Protein AF-A0A1G9R9U1-F1 (afdb_monomer)

Sequence (342 aa):
MKYNLQALRAYAAVSVVMHHILFSVQNYLAVGLIARDYMVGSTGVHVFFVISGYVITLTTRKMESISSFIHLRFSRVVPVYWLLTALTALMVLCGFKLFGLHDIKPSSIAASFFFLPDFVNGQLIKPILFVGWTLEYEIFFYFLFGLCMVFKRNLDALIVSSLILMLWISAHFIQNEYIDFYGDDLILCFVLGIAIFFAEKHVTLPATACYFGLCAGFVGLFTIDVDHLAFKNLIVVGASALLVFSALQLETNRKTVGRGFISRQGDASYSLYLIHPFVLQFIGKLSIVFGLNTTASGLLITAIAMLVFSIAVGYIFHRTIERRLIRAFRQRTPIALAENRG

Structure (mmCIF, N/CA/C/O backbone):
data_AF-A0A1G9R9U1-F1
#
_entry.id   AF-A0A1G9R9U1-F1
#
loop_
_atom_site.group_PDB
_atom_site.id
_atom_site.type_symbol
_atom_site.label_atom_id
_atom_site.label_alt_id
_atom_site.label_comp_id
_atom_site.label_asym_id
_atom_site.label_entity_id
_atom_site.label_seq_id
_atom_site.pdbx_PDB_ins_code
_atom_site.Cartn_x
_atom_site.Cartn_y
_atom_site.Cartn_z
_atom_site.occupancy
_atom_site.B_iso_or_equiv
_atom_site.auth_seq_id
_atom_site.auth_comp_id
_atom_site.auth_asym_id
_atom_site.auth_atom_id
_atom_site.pdbx_PDB_model_num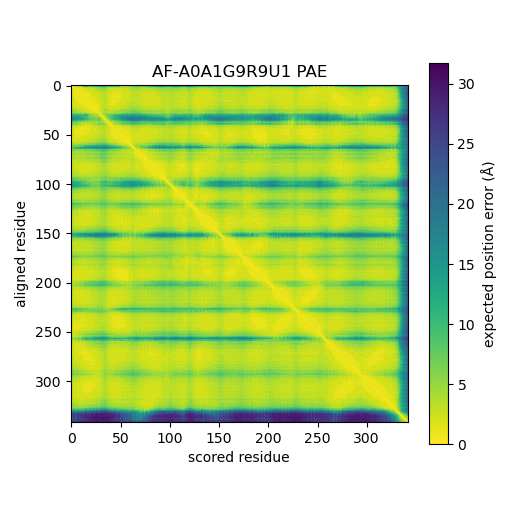
ATOM 1 N N . MET A 1 1 ? -11.223 14.289 10.998 1.00 60.53 1 MET A N 1
ATOM 2 C CA . MET A 1 1 ? -10.303 13.692 10.004 1.00 60.53 1 MET A CA 1
ATOM 3 C C . MET A 1 1 ? -8.946 13.579 10.672 1.00 60.53 1 MET A C 1
ATOM 5 O O . MET A 1 1 ? -8.562 14.559 11.289 1.00 60.53 1 MET A O 1
ATOM 9 N N . LYS A 1 2 ? -8.292 12.412 10.627 1.00 84.75 2 LYS A N 1
ATOM 10 C CA . LYS A 1 2 ? -6.969 12.208 11.239 1.00 84.75 2 LYS A CA 1
ATOM 11 C C . LYS A 1 2 ? -5.891 12.614 10.224 1.00 84.75 2 LYS A C 1
ATOM 13 O O . LYS A 1 2 ? -5.673 11.885 9.255 1.00 84.75 2 LYS A O 1
ATOM 18 N N . TYR A 1 3 ? -5.297 13.797 10.371 1.00 91.88 3 TYR A N 1
ATOM 19 C CA . TYR A 1 3 ? -4.339 14.352 9.400 1.00 91.88 3 TYR A CA 1
ATOM 20 C C . TYR A 1 3 ? -3.044 13.540 9.338 1.00 91.88 3 TYR A C 1
ATOM 22 O O . TYR A 1 3 ? -2.503 13.329 8.252 1.00 91.88 3 TYR A O 1
ATOM 30 N N . ASN A 1 4 ? -2.596 13.015 10.480 1.00 94.38 4 ASN A N 1
ATOM 31 C CA . ASN A 1 4 ? -1.348 12.260 10.547 1.00 94.38 4 ASN A CA 1
ATOM 32 C C . ASN A 1 4 ? -1.470 10.913 9.817 1.00 94.38 4 ASN A C 1
ATOM 34 O O . ASN A 1 4 ? -0.516 10.464 9.185 1.00 94.38 4 ASN A O 1
ATOM 38 N N . LEU A 1 5 ? -2.667 10.310 9.798 1.00 93.94 5 LEU A N 1
ATOM 39 C CA . LEU A 1 5 ? -2.932 9.132 8.964 1.00 93.94 5 LEU A CA 1
ATOM 40 C C . LEU A 1 5 ? -2.851 9.451 7.470 1.00 93.94 5 LEU A C 1
ATOM 42 O O . LEU A 1 5 ? -2.364 8.629 6.701 1.00 93.94 5 LEU A O 1
ATOM 46 N N . GLN A 1 6 ? -3.299 10.633 7.041 1.00 94.81 6 GLN A N 1
ATOM 47 C CA . GLN A 1 6 ? -3.177 11.031 5.636 1.00 94.81 6 GLN A CA 1
ATOM 48 C C . GLN A 1 6 ? -1.717 11.254 5.239 1.00 94.81 6 GLN A C 1
ATOM 50 O O . GLN A 1 6 ? -1.314 10.851 4.150 1.00 94.81 6 GLN A O 1
ATOM 55 N N . ALA A 1 7 ? -0.906 11.821 6.137 1.00 95.44 7 ALA A N 1
ATOM 56 C CA . ALA A 1 7 ? 0.536 11.911 5.931 1.00 95.44 7 ALA A CA 1
ATOM 57 C C . ALA A 1 7 ? 1.185 10.526 5.801 1.00 95.44 7 ALA A C 1
ATOM 59 O O . ALA A 1 7 ? 1.944 10.308 4.860 1.00 95.44 7 ALA A O 1
ATOM 60 N N . LEU A 1 8 ? 0.840 9.573 6.676 1.00 96.19 8 LEU A N 1
ATOM 61 C CA . LEU A 1 8 ? 1.355 8.204 6.580 1.00 96.19 8 LEU A CA 1
ATOM 62 C C . LEU A 1 8 ? 0.905 7.487 5.305 1.00 96.19 8 LEU A C 1
ATOM 64 O O . LEU A 1 8 ? 1.702 6.779 4.703 1.00 96.19 8 LEU A O 1
ATOM 68 N N . ARG A 1 9 ? -0.333 7.696 4.846 1.00 96.56 9 ARG A N 1
ATOM 69 C CA . ARG A 1 9 ? -0.806 7.157 3.559 1.00 96.56 9 ARG A CA 1
ATOM 70 C C . ARG A 1 9 ? -0.047 7.738 2.370 1.00 96.56 9 ARG A C 1
ATOM 72 O O . ARG A 1 9 ? 0.258 7.005 1.434 1.00 96.56 9 ARG A O 1
ATOM 79 N N . ALA A 1 10 ? 0.239 9.041 2.395 1.00 96.38 10 ALA A N 1
ATOM 80 C CA . ALA A 1 10 ? 1.043 9.690 1.364 1.00 96.38 10 ALA A CA 1
ATOM 81 C C . ALA A 1 10 ? 2.470 9.126 1.354 1.00 96.38 10 ALA A C 1
ATOM 83 O O . ALA A 1 10 ? 2.966 8.749 0.296 1.00 96.38 10 ALA A O 1
ATOM 84 N N . TYR A 1 11 ? 3.087 9.013 2.535 1.00 96.44 11 TYR A N 1
ATOM 85 C CA . TYR A 1 11 ? 4.392 8.382 2.712 1.00 96.44 11 TYR A CA 1
ATOM 86 C C . TYR A 1 11 ? 4.395 6.951 2.162 1.00 96.44 11 TYR A C 1
ATOM 88 O O . TYR A 1 11 ? 5.174 6.657 1.266 1.00 96.44 11 TYR A O 1
ATOM 96 N N . ALA A 1 12 ? 3.470 6.101 2.612 1.00 97.38 12 ALA A N 1
ATOM 97 C CA . ALA A 1 12 ? 3.374 4.706 2.198 1.00 97.38 12 ALA A CA 1
ATOM 98 C C . ALA A 1 12 ? 3.225 4.550 0.675 1.00 97.38 12 ALA A C 1
ATOM 100 O O . ALA A 1 12 ? 3.906 3.719 0.078 1.00 97.38 12 ALA A O 1
ATOM 101 N N . ALA A 1 13 ? 2.391 5.377 0.027 1.00 97.75 13 ALA A N 1
ATOM 102 C CA . ALA A 1 13 ? 2.252 5.355 -1.431 1.00 97.75 13 ALA A CA 1
ATOM 103 C C . ALA A 1 13 ? 3.566 5.719 -2.128 1.00 97.75 13 ALA A C 1
ATOM 105 O O . ALA A 1 13 ? 3.994 5.012 -3.036 1.00 97.75 13 ALA A O 1
ATOM 106 N N . VAL A 1 14 ? 4.207 6.811 -1.704 1.00 97.31 14 VAL A N 1
ATOM 107 C CA . VAL A 1 14 ? 5.468 7.275 -2.294 1.00 97.31 14 VAL A CA 1
ATOM 108 C C . VAL A 1 14 ? 6.587 6.258 -2.068 1.00 97.31 14 VAL A C 1
ATOM 110 O O . VAL A 1 14 ? 7.343 5.990 -2.994 1.00 97.31 14 VAL A O 1
ATOM 113 N N . SER A 1 15 ? 6.663 5.638 -0.891 1.00 97.19 15 SER A N 1
ATOM 114 C CA . SER A 1 15 ? 7.621 4.573 -0.583 1.00 97.19 15 SER A CA 1
ATOM 115 C C . SER A 1 15 ? 7.476 3.373 -1.517 1.00 97.19 15 SER A C 1
ATOM 117 O O . SER A 1 15 ? 8.479 2.903 -2.049 1.00 97.19 15 SER A O 1
ATOM 119 N N . VAL A 1 16 ? 6.246 2.926 -1.791 1.00 97.69 16 VAL A N 1
ATOM 120 C CA . VAL A 1 16 ? 6.005 1.838 -2.752 1.00 97.69 16 VAL A CA 1
ATOM 121 C C . VAL A 1 16 ? 6.397 2.250 -4.173 1.00 97.69 16 VAL A C 1
ATOM 123 O O . VAL A 1 16 ? 7.012 1.468 -4.892 1.00 97.69 16 VAL A O 1
ATOM 126 N N . VAL A 1 17 ? 6.082 3.483 -4.585 1.00 97.75 17 VAL A N 1
ATOM 127 C CA . VAL A 1 17 ? 6.502 4.001 -5.898 1.00 97.75 17 VAL A CA 1
ATOM 128 C C . VAL A 1 17 ? 8.026 4.005 -6.006 1.00 97.75 17 VAL A C 1
ATOM 130 O O . VAL A 1 17 ? 8.561 3.538 -7.005 1.00 97.75 17 VAL A O 1
ATOM 133 N N . MET A 1 18 ? 8.728 4.474 -4.973 1.00 96.69 18 MET A N 1
ATOM 134 C CA . MET A 1 18 ? 10.191 4.466 -4.925 1.00 96.69 18 MET A CA 1
ATOM 135 C C . MET A 1 18 ? 10.761 3.052 -5.017 1.00 96.69 18 MET A C 1
ATOM 137 O O . MET A 1 18 ? 11.695 2.836 -5.785 1.00 96.69 18 MET A O 1
ATOM 141 N N . HIS A 1 19 ? 10.171 2.089 -4.307 1.00 95.38 19 HIS A N 1
ATOM 142 C CA . HIS A 1 19 ? 10.554 0.683 -4.416 1.00 95.38 19 HIS A CA 1
ATOM 143 C C . HIS A 1 19 ? 10.433 0.175 -5.859 1.00 95.38 19 HIS A C 1
ATOM 145 O O . HIS A 1 19 ? 11.385 -0.386 -6.392 1.00 95.38 19 HIS A O 1
ATOM 151 N N . HIS A 1 20 ? 9.312 0.434 -6.538 1.00 95.25 20 HIS A N 1
ATOM 152 C CA . HIS A 1 20 ? 9.145 -0.002 -7.927 1.00 95.25 20 HIS A CA 1
ATOM 153 C C . HIS A 1 20 ? 10.012 0.778 -8.924 1.00 95.25 20 HIS A C 1
ATOM 155 O O . HIS A 1 20 ? 10.372 0.228 -9.962 1.00 95.25 20 HIS A O 1
ATOM 161 N N . ILE A 1 21 ? 10.386 2.029 -8.631 1.00 95.12 21 ILE A N 1
ATOM 162 C CA . ILE A 1 21 ? 11.384 2.766 -9.421 1.00 95.12 21 ILE A CA 1
ATOM 163 C C . ILE A 1 21 ? 12.745 2.081 -9.296 1.00 95.12 21 ILE A C 1
ATOM 165 O O . ILE A 1 21 ? 13.371 1.810 -10.318 1.00 95.12 21 ILE A O 1
ATOM 169 N N . LEU A 1 22 ? 13.181 1.761 -8.072 1.00 92.50 22 LEU A N 1
ATOM 170 C CA . LEU A 1 22 ? 14.433 1.039 -7.834 1.00 92.50 22 LEU A CA 1
ATOM 171 C C . LEU A 1 22 ? 14.416 -0.320 -8.531 1.00 92.50 22 LEU A C 1
ATOM 173 O O . LEU A 1 22 ? 15.311 -0.597 -9.327 1.00 92.50 22 LEU A O 1
ATOM 177 N N . PHE A 1 23 ? 13.348 -1.097 -8.340 1.00 91.50 23 PHE A N 1
ATOM 178 C CA . PHE A 1 23 ? 13.150 -2.367 -9.031 1.00 91.50 23 PHE A CA 1
ATOM 179 C C . PHE A 1 23 ? 13.222 -2.195 -10.553 1.00 91.50 23 PHE A C 1
ATOM 181 O O . PHE A 1 23 ? 13.895 -2.967 -11.230 1.00 91.50 23 PHE A O 1
ATOM 188 N N . SER A 1 24 ? 12.584 -1.155 -11.104 1.00 91.44 24 SER A N 1
ATOM 189 C CA . SER A 1 24 ? 12.587 -0.907 -12.545 1.00 91.44 24 SER A CA 1
ATOM 190 C C . SER A 1 24 ? 13.967 -0.542 -13.082 1.00 91.44 24 SER A C 1
ATOM 192 O O . SER A 1 24 ? 14.321 -0.945 -14.192 1.00 91.44 24 SER A O 1
ATOM 194 N N . VAL A 1 25 ? 14.737 0.235 -12.322 1.00 90.06 25 VAL A N 1
ATOM 195 C CA . VAL A 1 25 ? 16.115 0.571 -12.674 1.00 90.06 25 VAL A CA 1
ATOM 196 C C . VAL A 1 25 ? 16.963 -0.698 -12.671 1.00 90.06 25 VAL A C 1
ATOM 198 O O . VAL A 1 25 ? 17.605 -0.985 -13.674 1.00 90.06 25 VAL A O 1
ATOM 201 N N . GLN A 1 26 ? 16.893 -1.493 -11.605 1.00 87.44 26 GLN A N 1
ATOM 202 C CA . GLN A 1 26 ? 17.699 -2.702 -11.412 1.00 87.44 26 GLN A CA 1
ATOM 203 C C . GLN A 1 26 ? 17.396 -3.802 -12.434 1.00 87.44 26 GLN A C 1
ATOM 205 O O . GLN A 1 26 ? 18.314 -4.391 -12.997 1.00 87.44 26 GLN A O 1
ATOM 210 N N . ASN A 1 27 ? 16.113 -4.048 -12.702 1.00 86.19 27 ASN A N 1
ATOM 211 C CA . ASN A 1 27 ? 15.671 -5.238 -13.427 1.00 86.19 27 ASN A CA 1
ATOM 212 C C . ASN A 1 27 ? 15.325 -4.985 -14.902 1.00 86.19 27 ASN A C 1
ATOM 214 O O . ASN A 1 27 ? 15.178 -5.944 -15.657 1.00 86.19 27 ASN A O 1
ATOM 218 N N . TYR A 1 28 ? 15.220 -3.723 -15.344 1.00 86.75 28 TYR A N 1
ATOM 219 C CA . TYR A 1 28 ? 14.882 -3.416 -16.744 1.00 86.75 28 TYR A CA 1
ATOM 220 C C . TYR A 1 28 ? 15.766 -2.359 -17.412 1.00 86.75 28 TYR A C 1
ATOM 222 O O . TYR A 1 28 ? 16.032 -2.485 -18.604 1.00 86.75 28 TYR A O 1
ATOM 230 N N . LEU A 1 29 ? 16.200 -1.309 -16.704 1.00 87.31 29 LEU A N 1
ATOM 231 C CA . LEU A 1 29 ? 16.934 -0.197 -17.337 1.00 87.31 29 LEU A CA 1
ATOM 232 C C . LEU A 1 29 ? 18.457 -0.349 -17.259 1.00 87.31 29 LEU A C 1
ATOM 234 O O . LEU A 1 29 ? 19.153 0.027 -18.200 1.00 87.31 29 LEU A O 1
ATOM 238 N N . ALA A 1 30 ? 18.946 -0.884 -16.142 1.00 83.69 30 ALA A N 1
ATOM 239 C CA . ALA A 1 30 ? 20.348 -0.942 -15.742 1.00 83.69 30 ALA A CA 1
ATOM 240 C C . ALA A 1 30 ? 20.734 -2.363 -15.286 1.00 83.69 30 ALA A C 1
ATOM 242 O O . ALA A 1 30 ? 21.417 -2.542 -14.275 1.00 83.69 30 ALA A O 1
ATOM 243 N N . VAL A 1 31 ? 20.253 -3.379 -16.013 1.00 79.00 31 VAL A N 1
ATOM 244 C CA . VAL A 1 31 ? 20.439 -4.796 -15.664 1.00 79.00 31 VAL A CA 1
ATOM 245 C C . VAL A 1 31 ? 21.924 -5.113 -15.495 1.00 79.00 31 VAL A C 1
ATOM 247 O O . VAL A 1 31 ? 22.729 -4.849 -16.386 1.00 79.00 31 VAL A O 1
ATOM 250 N N . GLY A 1 32 ? 22.282 -5.667 -14.336 1.00 73.81 32 GLY A N 1
ATOM 251 C CA . GLY A 1 32 ? 23.659 -6.034 -13.994 1.00 73.81 32 GLY A CA 1
ATOM 252 C C . GLY A 1 32 ? 24.530 -4.900 -13.435 1.00 73.81 32 GLY A C 1
ATOM 253 O O . GLY A 1 32 ? 25.642 -5.178 -12.997 1.00 73.81 32 GLY A O 1
ATOM 254 N N . LEU A 1 33 ? 24.050 -3.648 -13.389 1.00 75.56 33 LEU A N 1
ATOM 255 C CA . LEU A 1 33 ? 24.798 -2.527 -12.791 1.00 75.56 33 LEU A CA 1
ATOM 256 C C . LEU A 1 33 ? 24.642 -2.433 -11.268 1.00 75.56 33 LEU A C 1
ATOM 258 O O . LEU A 1 33 ? 25.511 -1.887 -10.590 1.00 75.56 33 LEU A O 1
ATOM 262 N N . ILE A 1 34 ? 23.544 -2.953 -10.719 1.00 70.75 34 ILE A N 1
ATOM 263 C CA . ILE A 1 34 ? 23.291 -2.993 -9.277 1.00 70.75 34 ILE A CA 1
ATOM 264 C C . ILE A 1 34 ? 23.090 -4.456 -8.889 1.00 70.75 34 ILE A C 1
ATOM 266 O O . ILE A 1 34 ? 22.127 -5.082 -9.314 1.00 70.75 34 ILE A O 1
ATOM 270 N N . ALA A 1 35 ? 24.012 -4.997 -8.093 1.00 67.00 35 ALA A N 1
ATOM 271 C CA . ALA A 1 35 ? 24.065 -6.427 -7.781 1.00 67.00 35 ALA A CA 1
ATOM 272 C C . ALA A 1 35 ? 23.048 -6.892 -6.721 1.00 67.00 35 ALA A C 1
ATOM 274 O O . ALA A 1 35 ? 22.898 -8.091 -6.510 1.00 67.00 35 ALA A O 1
ATOM 275 N N . ARG A 1 36 ? 22.381 -5.962 -6.025 1.00 75.38 36 ARG A N 1
ATOM 276 C CA . ARG A 1 36 ? 21.468 -6.261 -4.916 1.00 75.38 36 ARG A CA 1
ATOM 277 C C . ARG A 1 36 ? 20.089 -5.672 -5.168 1.00 75.38 36 ARG A C 1
ATOM 279 O O . ARG A 1 36 ? 19.981 -4.460 -5.348 1.00 75.38 36 ARG A O 1
ATOM 286 N N . ASP A 1 37 ? 19.057 -6.503 -5.092 1.00 77.38 37 ASP A N 1
ATOM 287 C CA . ASP A 1 37 ? 17.671 -6.042 -5.047 1.00 77.38 37 ASP A CA 1
ATOM 288 C C . ASP A 1 37 ? 17.387 -5.420 -3.678 1.00 77.38 37 ASP A C 1
ATOM 290 O O . ASP A 1 37 ? 17.525 -6.072 -2.644 1.00 77.38 37 ASP A O 1
ATOM 294 N N . TYR A 1 38 ? 17.009 -4.141 -3.670 1.00 84.00 38 TYR A N 1
ATOM 295 C CA . TYR A 1 38 ? 16.619 -3.454 -2.442 1.00 84.00 38 TYR A CA 1
ATOM 296 C C . TYR A 1 38 ? 15.097 -3.469 -2.312 1.00 84.00 38 TYR A C 1
ATOM 298 O O . TYR A 1 38 ? 14.363 -2.957 -3.162 1.00 84.00 38 TYR A O 1
ATOM 306 N N . MET A 1 39 ? 14.614 -4.011 -1.202 1.00 86.75 39 MET A N 1
ATOM 307 C CA . MET A 1 39 ? 13.208 -4.000 -0.815 1.00 86.75 39 MET A CA 1
ATOM 308 C C . MET A 1 39 ? 12.810 -2.710 -0.091 1.00 86.75 39 MET A C 1
ATOM 310 O O . MET A 1 39 ? 11.637 -2.541 0.258 1.00 86.75 39 MET A O 1
ATOM 314 N N . VAL A 1 40 ? 13.744 -1.777 0.107 1.00 77.69 40 VAL A N 1
ATOM 315 C CA . VAL A 1 40 ? 13.485 -0.458 0.682 1.00 77.69 40 VAL A CA 1
ATOM 316 C C . VAL A 1 40 ? 12.273 0.213 0.023 1.00 77.69 40 VAL A C 1
ATOM 318 O O . VAL A 1 40 ? 12.182 0.357 -1.195 1.00 77.69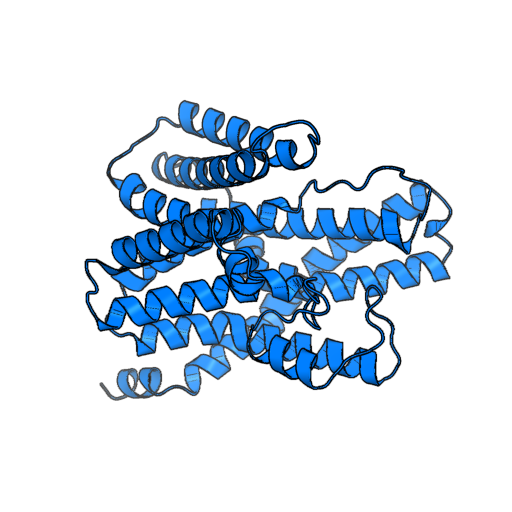 40 VAL A O 1
ATOM 321 N N . GLY A 1 41 ? 11.298 0.600 0.847 1.00 90.25 41 GLY A N 1
ATOM 322 C CA . GLY A 1 41 ? 10.044 1.222 0.412 1.00 90.25 41 GLY A CA 1
ATOM 323 C C . GLY A 1 41 ? 8.880 0.257 0.141 1.00 90.25 41 GLY A C 1
ATOM 324 O O . GLY A 1 41 ? 7.728 0.684 0.247 1.00 90.25 41 GLY A O 1
ATOM 325 N N . SER A 1 42 ? 9.131 -1.039 -0.098 1.00 94.31 42 SER A N 1
ATOM 326 C CA . SER A 1 42 ? 8.067 -2.060 -0.236 1.00 94.31 42 SER A CA 1
ATOM 327 C C . SER A 1 42 ? 7.215 -2.181 1.036 1.00 94.31 42 SER A C 1
ATOM 329 O O . SER A 1 42 ? 6.005 -2.412 0.988 1.00 94.31 42 SER A O 1
ATOM 331 N N . THR A 1 43 ? 7.825 -1.899 2.189 1.00 96.38 43 THR A N 1
ATOM 332 C CA . THR A 1 43 ? 7.193 -1.903 3.512 1.00 96.38 43 THR A CA 1
ATOM 333 C C . THR A 1 43 ? 6.103 -0.839 3.680 1.00 96.38 43 THR A C 1
ATOM 335 O O . THR A 1 43 ? 5.302 -0.925 4.609 1.00 96.38 43 THR A O 1
ATOM 338 N N . GLY A 1 44 ? 5.959 0.098 2.732 1.00 96.88 44 GLY A N 1
ATOM 339 C CA . GLY A 1 44 ? 4.791 0.980 2.659 1.00 96.88 44 GLY A CA 1
ATOM 340 C C . GLY A 1 44 ? 3.458 0.215 2.608 1.00 96.88 44 GLY A C 1
ATOM 341 O O . GLY A 1 44 ? 2.464 0.683 3.163 1.00 96.88 44 GLY A O 1
ATOM 342 N N . VAL A 1 45 ? 3.435 -0.997 2.038 1.00 97.50 45 VAL A N 1
ATOM 343 C CA . VAL A 1 45 ? 2.248 -1.877 2.048 1.00 97.50 45 VAL A CA 1
ATOM 344 C C . VAL A 1 45 ? 1.834 -2.260 3.476 1.00 97.50 45 VAL A C 1
ATOM 346 O O . VAL A 1 45 ? 0.648 -2.214 3.801 1.00 97.50 45 VAL A O 1
ATOM 349 N N . HIS A 1 46 ? 2.793 -2.536 4.363 1.00 98.31 46 HIS A N 1
ATOM 350 C CA . HIS A 1 46 ? 2.518 -2.894 5.758 1.00 98.31 46 HIS A CA 1
ATOM 351 C C . HIS A 1 46 ? 1.859 -1.723 6.499 1.00 98.31 46 HIS A C 1
ATOM 353 O O . HIS A 1 46 ? 0.865 -1.894 7.205 1.00 98.31 46 HIS A O 1
ATOM 359 N N . VAL A 1 47 ? 2.344 -0.496 6.263 1.00 98.25 47 VAL A N 1
ATOM 360 C CA . VAL A 1 47 ? 1.725 0.727 6.796 1.00 98.25 47 VAL A CA 1
ATOM 361 C C . VAL A 1 47 ? 0.290 0.880 6.281 1.00 98.25 47 VAL A C 1
ATOM 363 O O . VAL A 1 47 ? -0.605 1.193 7.069 1.00 98.25 47 VAL A O 1
ATOM 366 N N . PHE A 1 48 ? 0.027 0.618 4.993 1.00 97.75 48 PHE A N 1
ATOM 367 C CA . PHE A 1 48 ? -1.344 0.622 4.468 1.00 97.75 48 PHE A CA 1
ATOM 368 C C . PHE A 1 48 ? -2.244 -0.395 5.164 1.00 97.75 48 PHE A C 1
ATOM 370 O O . PHE A 1 48 ? -3.379 -0.052 5.491 1.00 97.75 48 PHE A O 1
ATOM 377 N N . PHE A 1 49 ? -1.754 -1.604 5.432 1.00 98.38 49 PHE A N 1
ATOM 378 C CA . PHE A 1 49 ? -2.558 -2.666 6.039 1.00 98.38 49 PHE A CA 1
ATOM 379 C C . PHE A 1 49 ? -2.877 -2.378 7.506 1.00 98.38 49 PHE A C 1
ATOM 381 O O . PHE A 1 49 ? -4.027 -2.531 7.920 1.00 98.38 49 PHE A O 1
ATOM 388 N N . VAL A 1 50 ? -1.922 -1.834 8.271 1.00 98.69 50 VAL A N 1
ATOM 389 C CA . VAL A 1 50 ? -2.195 -1.352 9.636 1.00 98.69 50 VAL A CA 1
ATOM 390 C C . VAL A 1 50 ? -3.238 -0.231 9.619 1.00 98.69 50 VAL A C 1
ATOM 392 O O . VAL A 1 50 ? -4.196 -0.251 10.397 1.00 98.69 50 VAL A O 1
ATOM 395 N N . ILE A 1 51 ? -3.099 0.743 8.711 1.00 97.75 51 ILE A N 1
ATOM 396 C CA . ILE A 1 51 ? -4.087 1.822 8.562 1.00 97.75 51 ILE A CA 1
ATOM 397 C C . ILE A 1 51 ? -5.453 1.251 8.164 1.00 97.75 51 ILE A C 1
ATOM 399 O O . ILE A 1 51 ? -6.470 1.722 8.674 1.00 97.75 51 ILE A O 1
ATOM 403 N N . SER A 1 52 ? -5.495 0.246 7.288 1.00 96.56 52 SER A N 1
ATOM 404 C CA . SER A 1 52 ? -6.732 -0.415 6.871 1.00 96.56 52 SER A CA 1
ATOM 405 C C . SER A 1 52 ? -7.405 -1.101 8.063 1.00 96.56 52 SER A C 1
ATOM 407 O O . SER A 1 52 ? -8.551 -0.772 8.364 1.00 96.56 52 SER A O 1
ATOM 409 N N . GLY A 1 53 ? -6.683 -1.909 8.848 1.00 97.00 53 GLY A N 1
ATOM 410 C CA . GLY A 1 53 ? -7.203 -2.524 10.078 1.00 97.00 53 GLY A CA 1
ATOM 411 C C . GLY A 1 53 ? -7.802 -1.505 11.058 1.00 97.00 53 GLY A C 1
ATOM 412 O O . GLY A 1 53 ? -8.929 -1.673 11.537 1.00 97.00 53 GLY A O 1
ATOM 413 N N . TYR A 1 54 ? -7.110 -0.381 11.278 1.00 97.00 54 TYR A N 1
ATOM 414 C CA . TYR A 1 54 ? -7.606 0.718 12.114 1.00 97.00 54 TYR A CA 1
ATOM 415 C C . TYR A 1 54 ? -8.875 1.373 11.537 1.00 97.00 54 TYR A C 1
ATOM 417 O O . TYR A 1 54 ? -9.885 1.527 12.229 1.00 97.00 54 TYR A O 1
ATOM 425 N N . VAL A 1 55 ? -8.851 1.766 10.257 1.00 94.19 55 VAL A N 1
ATOM 426 C CA . VAL A 1 55 ? -9.955 2.490 9.604 1.00 94.19 55 VAL A CA 1
ATOM 427 C C . VAL A 1 55 ? -11.193 1.609 9.457 1.00 94.19 55 VAL A C 1
ATOM 429 O O . VAL A 1 55 ? -12.308 2.101 9.655 1.00 94.19 55 VAL A O 1
ATOM 432 N N . ILE A 1 56 ? -11.031 0.329 9.120 1.00 92.69 56 ILE A N 1
ATOM 433 C CA . ILE A 1 56 ? -12.136 -0.631 9.049 1.00 92.69 56 ILE A CA 1
ATOM 434 C C . ILE A 1 56 ? -12.811 -0.739 10.410 1.00 92.69 56 ILE A C 1
ATOM 436 O O . ILE A 1 56 ? -13.997 -0.435 10.505 1.00 92.69 56 ILE A O 1
ATOM 440 N N . THR A 1 57 ? -12.056 -1.000 11.474 1.00 93.12 57 THR A N 1
ATOM 441 C CA . THR A 1 57 ? -12.613 -1.091 12.834 1.00 93.12 57 THR A CA 1
ATOM 442 C C . THR A 1 57 ? -13.347 0.190 13.248 1.00 93.12 57 THR A C 1
ATOM 444 O O . THR A 1 57 ? -14.487 0.141 13.719 1.00 93.12 57 THR A O 1
ATOM 447 N N . LEU A 1 58 ? -12.739 1.358 13.006 1.00 90.94 58 LEU A N 1
ATOM 448 C CA . LEU A 1 58 ? -13.319 2.668 13.326 1.00 90.94 58 LEU A CA 1
ATOM 449 C C . LEU A 1 58 ? -14.645 2.926 12.604 1.00 90.94 58 LEU A C 1
ATOM 451 O O . LEU A 1 58 ? -15.573 3.499 13.176 1.00 90.94 58 LEU A O 1
ATOM 455 N N . THR A 1 59 ? -14.711 2.591 11.321 1.00 87.06 59 THR A N 1
ATOM 456 C CA . THR A 1 59 ? -15.876 2.894 10.479 1.00 87.06 59 THR A CA 1
ATOM 457 C C . THR A 1 59 ? -16.991 1.880 10.660 1.00 87.06 59 THR A C 1
ATOM 459 O O . THR A 1 59 ? -18.144 2.289 10.755 1.00 87.06 59 THR A O 1
ATOM 462 N N . THR A 1 60 ? -16.666 0.595 10.792 1.00 85.88 60 THR A N 1
ATOM 463 C CA . THR A 1 60 ? -17.651 -0.462 11.017 1.00 85.88 60 THR A CA 1
ATOM 464 C C . THR A 1 60 ? -18.440 -0.214 12.296 1.00 85.88 60 THR A C 1
ATOM 466 O O . THR A 1 60 ? -19.670 -0.263 12.274 1.00 85.88 60 THR A O 1
ATOM 469 N N . ARG A 1 61 ? -17.774 0.196 13.384 1.00 83.50 61 ARG A N 1
ATOM 470 C CA . ARG A 1 61 ? -18.438 0.563 14.649 1.00 83.50 61 ARG A CA 1
ATOM 471 C C . ARG A 1 61 ? -19.396 1.751 14.546 1.00 83.50 61 ARG A C 1
ATOM 473 O O . ARG A 1 61 ? -20.229 1.926 15.428 1.00 83.50 61 ARG A O 1
ATOM 480 N N . LYS A 1 62 ? -19.295 2.559 13.489 1.00 80.44 62 LYS A N 1
ATOM 481 C CA . LYS A 1 62 ? -20.202 3.687 13.216 1.00 80.44 62 LYS A CA 1
ATOM 482 C C . LYS A 1 62 ? -21.311 3.355 12.219 1.00 80.44 62 LYS A C 1
ATOM 484 O O . LYS A 1 62 ? -22.246 4.129 12.097 1.00 80.44 62 LYS A O 1
ATOM 489 N N . MET A 1 63 ? -21.198 2.254 11.481 1.00 80.38 63 MET A N 1
ATOM 490 C CA . MET A 1 63 ? -22.182 1.852 10.471 1.00 80.38 63 MET A CA 1
ATOM 491 C C . MET A 1 63 ? -23.264 0.986 11.091 1.00 80.38 63 MET A C 1
ATOM 493 O O . MET A 1 63 ? -22.927 0.093 11.849 1.00 80.38 63 MET A O 1
ATOM 497 N N . GLU A 1 64 ? -24.529 1.177 10.738 1.00 71.19 64 GLU A N 1
ATOM 498 C CA . GLU A 1 64 ? -25.623 0.351 11.274 1.00 71.19 64 GLU A CA 1
ATOM 499 C C . GLU A 1 64 ? -25.889 -0.915 10.445 1.00 71.19 64 GLU A C 1
ATOM 501 O O . GLU A 1 64 ? -26.375 -1.907 10.977 1.00 71.19 64 GLU A O 1
ATOM 506 N N . SER A 1 65 ? -25.515 -0.920 9.159 1.00 83.44 65 SER A N 1
ATOM 507 C CA . SER A 1 65 ? -25.825 -2.003 8.217 1.00 83.44 65 SER A CA 1
ATOM 508 C C . SER A 1 65 ? -24.586 -2.573 7.524 1.00 83.44 65 SER A C 1
ATOM 510 O O . SER A 1 65 ? -23.676 -1.845 7.115 1.00 83.44 65 SER A O 1
ATOM 512 N N . ILE A 1 66 ? -24.594 -3.894 7.330 1.00 85.94 66 ILE A N 1
ATOM 513 C CA . ILE A 1 66 ? -23.594 -4.656 6.565 1.00 85.94 66 ILE A CA 1
ATOM 514 C C . ILE A 1 66 ? -23.613 -4.246 5.092 1.00 85.94 66 ILE A C 1
ATOM 516 O O . ILE A 1 66 ? -22.563 -4.131 4.465 1.00 85.94 66 ILE A O 1
ATOM 520 N N . SER A 1 67 ? -24.797 -3.951 4.547 1.00 85.69 67 SER A N 1
ATOM 521 C CA . SER A 1 67 ? -24.930 -3.438 3.181 1.00 85.69 67 SER A CA 1
ATOM 522 C C . SER A 1 67 ? -24.173 -2.116 3.033 1.00 85.69 67 SER A C 1
ATOM 524 O O . SER A 1 67 ? -23.361 -1.971 2.119 1.00 85.69 67 SER A O 1
ATOM 526 N N . SER A 1 68 ? -24.330 -1.190 3.986 1.00 85.50 68 SER A N 1
ATOM 527 C CA . SER A 1 68 ? -23.584 0.075 3.998 1.00 85.50 68 SER A CA 1
ATOM 528 C C . SER A 1 68 ? -22.071 -0.145 4.070 1.00 85.50 68 SER A C 1
ATOM 530 O O . SER A 1 68 ? -21.319 0.549 3.381 1.00 85.50 68 SER A O 1
ATOM 532 N N . PHE A 1 69 ? -21.622 -1.129 4.858 1.00 88.19 69 PHE A N 1
ATOM 533 C CA . PHE A 1 69 ? -20.214 -1.522 4.924 1.00 88.19 69 PHE A CA 1
ATOM 534 C C . PHE A 1 69 ? -19.703 -2.002 3.560 1.00 88.19 69 PHE A C 1
ATOM 536 O O . PHE A 1 69 ? -18.784 -1.392 3.010 1.00 88.19 69 PHE A O 1
ATOM 543 N N . ILE A 1 70 ? -20.335 -3.025 2.976 1.00 88.50 70 ILE A N 1
ATOM 544 C CA . ILE A 1 70 ? -19.935 -3.603 1.685 1.00 88.50 70 ILE A CA 1
ATOM 545 C C . ILE A 1 70 ? -19.921 -2.520 0.604 1.00 88.50 70 ILE A C 1
ATOM 547 O O . ILE A 1 70 ? -18.921 -2.355 -0.095 1.00 88.50 70 ILE A O 1
ATOM 551 N N . HIS A 1 71 ? -20.972 -1.706 0.504 1.00 86.69 71 HIS A N 1
ATOM 552 C CA . HIS A 1 71 ? -21.054 -0.663 -0.516 1.00 86.69 71 HIS A CA 1
ATOM 553 C C . HIS A 1 71 ? -19.966 0.401 -0.373 1.00 86.69 71 HIS A C 1
ATOM 555 O O . HIS A 1 71 ? -19.370 0.802 -1.378 1.00 86.69 71 HIS A O 1
ATOM 561 N N . LEU A 1 72 ? -19.649 0.854 0.844 1.00 86.81 72 LEU A N 1
ATOM 562 C CA . LEU A 1 72 ? -18.599 1.855 1.035 1.00 86.81 72 LEU A CA 1
ATOM 563 C C . LEU A 1 72 ? -17.221 1.317 0.623 1.00 86.81 72 LEU A C 1
ATOM 565 O O . LEU A 1 72 ? -16.421 2.063 0.052 1.00 86.81 72 LEU A O 1
ATOM 569 N N . ARG A 1 73 ? -16.956 0.035 0.899 1.00 90.50 73 ARG A N 1
ATOM 570 C CA . ARG A 1 73 ? -15.677 -0.626 0.613 1.00 90.50 73 ARG A CA 1
ATOM 571 C C . ARG A 1 73 ? -15.524 -0.963 -0.860 1.00 90.50 73 ARG A C 1
ATOM 573 O O . ARG A 1 73 ? -14.565 -0.520 -1.492 1.00 90.50 73 ARG A O 1
ATOM 580 N N . PHE A 1 74 ? -16.514 -1.639 -1.430 1.00 90.38 74 PHE A N 1
ATOM 581 C CA . PHE A 1 74 ? -16.491 -2.036 -2.832 1.00 90.38 74 PHE A CA 1
ATOM 582 C C . PHE A 1 74 ? -16.504 -0.813 -3.749 1.00 90.38 74 PHE A C 1
ATOM 584 O O . PHE A 1 74 ? -15.698 -0.757 -4.670 1.00 90.38 74 PHE A O 1
ATOM 591 N N . SER A 1 75 ? -17.302 0.225 -3.452 1.00 90.12 75 SER A N 1
ATOM 592 C CA . SER A 1 75 ? -17.302 1.462 -4.257 1.00 90.12 75 SER A CA 1
ATOM 593 C C . SER A 1 75 ? -15.956 2.183 -4.272 1.00 90.12 75 SER A C 1
ATOM 595 O O . SER A 1 75 ? -15.692 2.939 -5.204 1.00 90.12 75 SER A O 1
ATOM 597 N N . ARG A 1 76 ? -15.112 1.979 -3.251 1.00 88.88 76 ARG A N 1
ATOM 598 C CA . ARG A 1 76 ? -13.782 2.586 -3.162 1.00 88.88 76 ARG A CA 1
ATOM 599 C C . ARG A 1 76 ? -12.744 1.816 -3.975 1.00 88.88 76 ARG A C 1
ATOM 601 O O . ARG A 1 76 ? -11.978 2.461 -4.684 1.00 88.88 76 ARG A O 1
ATOM 608 N N . VAL A 1 77 ? -12.702 0.491 -3.840 1.00 93.19 77 VAL A N 1
ATOM 609 C CA . VAL A 1 77 ? -11.629 -0.347 -4.403 1.00 93.19 77 VAL A CA 1
ATOM 610 C C . VAL A 1 77 ? -11.967 -0.793 -5.827 1.00 93.19 77 VAL A C 1
ATOM 612 O O . VAL A 1 77 ? -11.231 -0.493 -6.770 1.00 93.19 77 VAL A O 1
ATOM 615 N N . VAL A 1 78 ? -13.122 -1.437 -5.996 1.00 94.75 78 VAL A N 1
ATOM 616 C CA . VAL A 1 78 ? -13.456 -2.233 -7.183 1.00 94.75 78 VAL A CA 1
ATOM 617 C C . VAL A 1 78 ? -13.472 -1.426 -8.488 1.00 94.75 78 VAL A C 1
ATOM 619 O O . VAL A 1 78 ? -12.782 -1.835 -9.419 1.00 94.75 78 VAL A O 1
ATOM 622 N N . PRO A 1 79 ? -14.151 -0.264 -8.600 1.00 94.31 79 PRO A N 1
ATOM 623 C CA . PRO A 1 79 ? -14.294 0.416 -9.890 1.00 94.31 79 PRO A CA 1
ATOM 624 C C . PRO A 1 79 ? -12.963 0.840 -10.513 1.00 94.31 79 PRO A C 1
ATOM 626 O O . PRO A 1 79 ? -12.773 0.728 -11.720 1.00 94.31 79 PRO A O 1
ATOM 629 N N . VAL A 1 80 ? -12.042 1.344 -9.689 1.00 95.69 80 VAL A N 1
ATOM 630 C CA . VAL A 1 80 ? -10.739 1.816 -10.169 1.00 95.69 80 VAL A CA 1
ATOM 631 C C . VAL A 1 80 ? -9.838 0.640 -10.513 1.00 95.69 80 VAL A C 1
ATOM 633 O O . VAL A 1 80 ? -9.185 0.660 -11.554 1.00 95.69 80 VAL A O 1
ATOM 636 N N . TYR A 1 81 ? -9.817 -0.381 -9.655 1.00 96.94 81 TYR A N 1
ATOM 637 C CA . TYR A 1 81 ? -8.992 -1.556 -9.886 1.00 96.94 81 TYR A CA 1
ATOM 638 C C . TYR A 1 81 ? -9.440 -2.313 -11.139 1.00 96.94 81 TYR A C 1
ATOM 640 O O . TYR A 1 81 ? -8.603 -2.622 -11.981 1.00 96.94 81 TYR A O 1
ATOM 648 N N . TRP A 1 82 ? -10.745 -2.533 -11.324 1.00 97.12 82 TRP A N 1
ATOM 649 C CA . TRP A 1 82 ? -11.282 -3.154 -12.536 1.00 97.12 82 TRP A CA 1
ATOM 650 C C . TRP A 1 82 ? -10.970 -2.345 -13.790 1.00 97.12 82 TRP A C 1
ATOM 652 O O . TRP A 1 82 ? -10.563 -2.929 -14.789 1.00 97.12 82 TRP A O 1
ATOM 662 N N . LEU A 1 83 ? -11.105 -1.014 -13.744 1.00 97.19 83 LEU A N 1
ATOM 663 C CA . LEU A 1 83 ? -10.761 -0.156 -14.879 1.00 97.19 83 LEU A CA 1
ATOM 664 C C . LEU A 1 83 ? -9.293 -0.326 -15.290 1.00 97.19 83 LEU A C 1
ATOM 666 O O . LEU A 1 83 ? -8.998 -0.504 -16.469 1.00 97.19 83 LEU A O 1
ATOM 670 N N . LEU A 1 84 ? -8.372 -0.266 -14.326 1.00 97.38 84 LEU A N 1
ATOM 671 C CA . LEU A 1 84 ? -6.941 -0.345 -14.614 1.00 97.38 84 LEU A CA 1
ATOM 672 C C . LEU A 1 84 ? -6.500 -1.770 -14.962 1.00 97.38 84 LEU A C 1
ATOM 674 O O . LEU A 1 84 ? -5.675 -1.937 -15.849 1.00 97.38 84 LEU A O 1
ATOM 678 N N . THR A 1 85 ? -7.108 -2.789 -14.358 1.00 96.75 85 THR A N 1
ATOM 679 C CA . THR A 1 85 ? -6.893 -4.199 -14.718 1.00 96.75 85 THR A CA 1
ATOM 680 C C . THR A 1 85 ? -7.371 -4.484 -16.140 1.00 96.75 85 THR A C 1
ATOM 682 O O . THR A 1 85 ? -6.640 -5.093 -16.917 1.00 96.75 85 THR A O 1
ATOM 685 N N . ALA A 1 86 ? -8.553 -3.983 -16.521 1.00 96.75 86 ALA A N 1
ATOM 686 C CA . ALA A 1 86 ? -9.063 -4.079 -17.887 1.00 96.75 86 ALA A CA 1
ATOM 687 C C . ALA A 1 86 ? -8.143 -3.363 -18.885 1.00 96.75 86 ALA A C 1
ATOM 689 O O . ALA A 1 86 ? -7.854 -3.905 -19.950 1.00 96.75 86 ALA A O 1
ATOM 690 N N . LEU A 1 87 ? -7.649 -2.171 -18.531 1.00 96.12 87 LEU A N 1
ATOM 691 C CA . LEU A 1 87 ? -6.692 -1.434 -19.354 1.00 96.12 87 LEU A CA 1
ATOM 692 C C . LEU A 1 87 ? -5.389 -2.223 -19.539 1.00 96.12 87 LEU A C 1
ATOM 694 O O . LEU A 1 87 ? -4.923 -2.357 -20.667 1.00 96.12 87 LEU A O 1
ATOM 698 N N . THR A 1 88 ? -4.820 -2.779 -18.467 1.00 95.31 88 THR A N 1
ATOM 699 C CA . THR A 1 88 ? -3.612 -3.611 -18.547 1.00 95.31 88 THR A CA 1
ATOM 700 C C . THR A 1 88 ? -3.844 -4.852 -19.407 1.00 95.31 88 THR A C 1
ATOM 702 O O . THR A 1 88 ? -3.031 -5.126 -20.286 1.00 95.31 88 THR A O 1
ATOM 705 N N . ALA A 1 89 ? -4.964 -5.559 -19.217 1.00 94.69 89 ALA A N 1
ATOM 706 C CA . ALA A 1 89 ? -5.321 -6.717 -20.034 1.00 94.69 89 ALA A CA 1
ATOM 707 C C . ALA A 1 89 ? -5.423 -6.345 -21.520 1.00 94.69 89 ALA A C 1
ATOM 709 O O . ALA A 1 89 ? -4.813 -7.002 -22.358 1.00 94.69 89 ALA A O 1
ATOM 710 N N . LEU A 1 90 ? -6.129 -5.256 -21.845 1.00 94.88 90 LEU A N 1
ATOM 711 C CA . LEU A 1 90 ? -6.273 -4.769 -23.216 1.00 94.88 90 LEU A CA 1
ATOM 712 C C . LEU A 1 90 ? -4.918 -4.423 -23.842 1.00 94.88 90 LEU A C 1
ATOM 714 O O . LEU A 1 90 ? -4.649 -4.823 -24.969 1.00 94.88 90 LEU A O 1
ATOM 718 N N . MET A 1 91 ? -4.047 -3.719 -23.114 1.00 93.38 91 MET A N 1
ATOM 719 C CA . MET A 1 91 ? -2.708 -3.391 -23.606 1.00 93.38 91 MET A CA 1
ATOM 720 C C . MET A 1 91 ? -1.907 -4.658 -23.931 1.00 93.38 91 MET A C 1
ATOM 722 O O . MET A 1 91 ? -1.306 -4.737 -25.000 1.00 93.38 91 MET A O 1
ATOM 726 N N . VAL A 1 92 ? -1.925 -5.668 -23.059 1.00 92.62 92 VAL A N 1
ATOM 727 C CA . VAL A 1 92 ? -1.206 -6.925 -23.321 1.00 92.62 92 VAL A CA 1
ATOM 728 C C . VAL A 1 92 ? -1.805 -7.683 -24.507 1.00 92.62 92 VAL A C 1
ATOM 730 O O . VAL A 1 92 ? -1.058 -8.124 -25.375 1.00 92.62 92 VAL A O 1
ATOM 733 N N . LEU A 1 93 ? -3.136 -7.752 -24.619 1.00 91.44 93 LEU A N 1
ATOM 734 C CA . LEU A 1 93 ? -3.820 -8.369 -25.765 1.00 91.44 93 LEU A CA 1
ATOM 735 C C . LEU A 1 93 ? -3.536 -7.646 -27.094 1.00 91.44 93 LEU A C 1
ATOM 737 O O . LEU A 1 93 ? -3.518 -8.279 -28.145 1.00 91.44 93 LEU A O 1
ATOM 741 N N . CYS A 1 94 ? -3.259 -6.339 -27.061 1.00 92.25 94 CYS A N 1
ATOM 742 C CA . CYS A 1 94 ? -2.792 -5.569 -28.217 1.00 92.25 94 CYS A CA 1
ATOM 743 C C . CYS A 1 94 ? -1.284 -5.734 -28.508 1.00 92.25 94 CYS A C 1
ATOM 745 O O . CYS A 1 94 ? -0.754 -5.042 -29.376 1.00 92.25 94 CYS A O 1
ATOM 747 N N . GLY A 1 95 ? -0.578 -6.614 -27.791 1.00 88.12 95 GLY A N 1
ATOM 748 C CA . GLY A 1 95 ? 0.837 -6.926 -28.007 1.00 88.12 95 GLY A CA 1
ATOM 749 C C . GLY A 1 95 ? 1.822 -6.072 -27.201 1.00 88.12 95 GLY A C 1
ATOM 750 O O . GLY A 1 95 ? 3.036 -6.196 -27.386 1.00 88.12 95 GLY A O 1
ATOM 751 N N . PHE A 1 96 ? 1.354 -5.208 -26.292 1.00 87.56 96 PHE A N 1
ATOM 752 C CA . PHE A 1 96 ? 2.257 -4.452 -25.426 1.00 87.56 96 PHE A CA 1
ATOM 753 C C . PHE A 1 96 ? 2.810 -5.332 -24.301 1.00 87.56 96 PHE A C 1
ATOM 755 O O . PHE A 1 96 ? 2.065 -5.931 -23.535 1.00 87.56 96 PHE A O 1
ATOM 762 N N . LYS A 1 97 ? 4.133 -5.313 -24.115 1.00 84.56 97 LYS A N 1
ATOM 763 C CA . LYS A 1 97 ? 4.784 -5.909 -22.939 1.00 84.56 97 LYS A CA 1
ATOM 764 C C . LYS A 1 97 ? 4.807 -4.908 -21.782 1.00 84.56 97 LYS A C 1
ATOM 766 O O . LYS A 1 97 ? 5.285 -3.775 -21.953 1.00 84.56 97 LYS A O 1
ATOM 771 N N . LEU A 1 98 ? 4.299 -5.325 -20.622 1.00 81.69 98 LEU A N 1
ATOM 772 C CA . LEU A 1 98 ? 4.190 -4.530 -19.392 1.00 81.69 98 LEU A CA 1
ATOM 773 C C . LEU A 1 98 ? 4.820 -5.312 -18.231 1.00 81.69 98 LEU A C 1
ATOM 775 O O . LEU A 1 98 ? 4.281 -6.326 -17.823 1.00 81.69 98 LEU A O 1
ATOM 779 N N . PHE A 1 99 ? 5.963 -4.861 -17.705 1.00 74.00 99 PHE A N 1
ATOM 780 C CA . PHE A 1 99 ? 6.695 -5.508 -16.592 1.00 74.00 99 PHE A CA 1
ATOM 781 C C . PHE A 1 99 ? 6.947 -7.012 -16.775 1.00 74.00 99 PHE A C 1
ATOM 783 O O . PHE A 1 99 ? 6.873 -7.788 -15.830 1.00 74.00 99 PHE A O 1
ATOM 790 N N . GLY A 1 100 ? 7.219 -7.447 -18.004 1.00 71.81 100 GLY A N 1
ATOM 791 C CA . GLY A 1 100 ? 7.402 -8.869 -18.296 1.00 71.81 100 GLY A CA 1
ATOM 792 C C . GLY A 1 100 ? 6.101 -9.674 -18.370 1.00 71.81 100 GLY A C 1
ATOM 793 O O . GLY A 1 100 ? 6.169 -10.844 -18.721 1.00 71.81 100 GLY A O 1
ATOM 794 N N . LEU A 1 101 ? 4.926 -9.073 -18.154 1.00 80.12 101 LEU A N 1
ATOM 795 C CA . LEU A 1 101 ? 3.640 -9.669 -18.518 1.00 80.12 101 LEU A CA 1
ATOM 796 C C . LEU A 1 101 ? 3.487 -9.627 -20.045 1.00 80.12 101 LEU A C 1
ATOM 798 O O . LEU A 1 101 ? 3.539 -8.553 -20.656 1.00 80.12 101 LEU A O 1
ATOM 802 N N . HIS A 1 102 ? 3.341 -10.804 -20.648 1.00 73.50 102 HIS A N 1
ATOM 803 C CA . HIS A 1 102 ? 3.169 -10.985 -22.093 1.00 73.50 102 HIS A CA 1
ATOM 804 C C . HIS A 1 102 ? 2.109 -12.036 -22.431 1.00 73.50 102 HIS A C 1
ATOM 806 O O . HIS A 1 102 ? 1.402 -11.856 -23.416 1.00 73.50 102 HIS A O 1
ATOM 812 N N . ASP A 1 103 ? 1.925 -13.042 -21.573 1.00 78.62 103 ASP A N 1
ATOM 813 C CA . ASP A 1 103 ? 0.889 -14.056 -21.739 1.00 78.62 103 ASP A CA 1
ATOM 814 C C . ASP A 1 103 ? -0.162 -13.928 -20.635 1.00 78.62 103 ASP A C 1
ATOM 816 O O . ASP A 1 103 ? 0.152 -13.983 -19.445 1.00 78.62 103 ASP A O 1
ATOM 820 N N . ILE A 1 104 ? -1.426 -13.754 -21.029 1.00 87.00 104 ILE A N 1
ATOM 821 C CA . ILE A 1 104 ? -2.561 -13.697 -20.105 1.00 87.00 104 ILE A CA 1
ATOM 822 C C . ILE A 1 104 ? -3.504 -14.857 -20.415 1.00 87.00 104 ILE A C 1
ATOM 824 O O . ILE A 1 104 ? -4.005 -14.989 -21.531 1.00 87.00 104 ILE A O 1
ATOM 828 N N . LYS A 1 105 ? -3.781 -15.681 -19.402 1.00 90.00 105 LYS A N 1
ATOM 829 C CA . LYS A 1 105 ? -4.761 -16.770 -19.478 1.00 90.00 105 LYS A CA 1
ATOM 830 C C . LYS A 1 105 ? -6.147 -16.283 -19.032 1.00 90.00 105 LYS A C 1
ATOM 832 O O . LYS A 1 105 ? -6.226 -15.435 -18.140 1.00 90.00 105 LYS A O 1
ATOM 837 N N . PRO A 1 106 ? -7.248 -16.855 -19.560 1.00 90.50 106 PRO A N 1
ATOM 838 C CA . PRO A 1 106 ? -8.599 -16.548 -19.082 1.00 90.50 106 PRO A CA 1
ATOM 839 C C . PRO A 1 106 ? -8.784 -16.759 -17.571 1.00 90.50 106 PRO A C 1
ATOM 841 O O . PRO A 1 106 ? -9.481 -15.976 -16.929 1.00 90.50 106 PRO A O 1
ATOM 844 N N . SER A 1 107 ? -8.120 -17.767 -16.993 1.00 90.50 107 SER A N 1
ATOM 845 C CA . SER A 1 107 ? -8.127 -18.022 -15.546 1.00 90.50 107 SER A CA 1
ATOM 846 C C . SER A 1 107 ? -7.528 -16.859 -14.755 1.00 90.50 107 SER A C 1
ATOM 848 O O . SER A 1 107 ? -8.156 -16.379 -13.818 1.00 90.50 107 SER A O 1
ATOM 850 N N . SER A 1 108 ? -6.378 -16.334 -15.182 1.00 90.75 108 SER A N 1
ATOM 851 C CA . SER A 1 108 ? -5.696 -15.223 -14.509 1.00 90.75 108 SER A CA 1
ATOM 852 C C . SER A 1 108 ? -6.446 -13.893 -14.670 1.00 90.75 108 SER A C 1
ATOM 854 O O . SER A 1 108 ? -6.387 -13.037 -13.785 1.00 90.75 108 SER A O 1
ATOM 856 N N . ILE A 1 109 ? -7.214 -13.726 -15.760 1.00 93.12 109 ILE A N 1
ATOM 857 C CA . ILE A 1 109 ? -8.190 -12.630 -15.897 1.00 93.12 109 ILE A CA 1
ATOM 858 C C . ILE A 1 109 ? -9.255 -12.759 -14.816 1.00 93.12 109 ILE A C 1
ATOM 860 O O . ILE A 1 109 ? -9.436 -11.826 -14.035 1.00 93.12 109 ILE A O 1
ATOM 864 N N . ALA A 1 110 ? -9.932 -13.906 -14.742 1.00 95.12 110 ALA A N 1
ATOM 865 C CA . ALA A 1 110 ? -10.978 -14.124 -13.751 1.00 95.12 110 ALA A CA 1
ATOM 866 C C . ALA A 1 110 ? -10.448 -13.924 -12.322 1.00 95.12 110 ALA A C 1
ATOM 868 O O . ALA A 1 110 ? -11.023 -13.138 -11.571 1.00 95.12 110 ALA A O 1
ATOM 869 N N . ALA A 1 111 ? -9.314 -14.544 -11.984 1.00 94.62 111 ALA A N 1
ATOM 870 C CA . ALA A 1 111 ? -8.666 -14.415 -10.682 1.00 94.62 111 ALA A CA 1
ATOM 871 C C . ALA A 1 111 ? -8.393 -12.946 -10.318 1.00 94.62 111 ALA A C 1
ATOM 873 O O . ALA A 1 111 ? -8.822 -12.486 -9.260 1.00 94.62 111 ALA A O 1
ATOM 874 N N . SER A 1 112 ? -7.822 -12.167 -11.249 1.00 95.50 112 SER A N 1
ATOM 875 C CA . SER A 1 112 ? -7.580 -10.733 -11.043 1.00 95.50 112 SER A CA 1
ATOM 876 C C . SER A 1 112 ? -8.883 -9.972 -10.773 1.00 95.50 112 SER A C 1
ATOM 878 O O . SER A 1 112 ? -8.981 -9.254 -9.785 1.00 95.50 112 SER A O 1
ATOM 880 N N . PHE A 1 113 ? -9.923 -10.138 -11.600 1.00 96.25 113 PHE A N 1
ATOM 881 C CA . PHE A 1 113 ? -11.190 -9.409 -11.419 1.00 96.25 113 PHE A CA 1
ATOM 882 C C . PHE A 1 113 ? -11.945 -9.795 -10.136 1.00 96.25 113 PHE A C 1
ATOM 884 O O . PHE A 1 113 ? -12.660 -8.952 -9.586 1.00 96.25 113 PHE A O 1
ATOM 891 N N . PHE A 1 114 ? -11.776 -11.025 -9.646 1.00 96.00 114 PHE A N 1
ATOM 892 C CA . PHE A 1 114 ? -12.390 -11.509 -8.408 1.00 96.00 114 PHE A CA 1
ATOM 893 C C . PHE A 1 114 ? -11.496 -11.384 -7.165 1.00 96.00 114 PHE A C 1
ATOM 895 O O . PHE A 1 114 ? -11.953 -11.741 -6.082 1.00 96.00 114 PHE A O 1
ATOM 902 N N . PHE A 1 115 ? -10.290 -10.813 -7.287 1.00 96.44 115 PHE A N 1
ATOM 903 C CA . PHE A 1 115 ? -9.322 -10.675 -6.189 1.00 96.44 115 PHE A CA 1
ATOM 904 C C . PHE A 1 115 ? -8.953 -12.024 -5.546 1.00 96.44 115 PHE A C 1
ATOM 906 O O . PHE A 1 115 ? -8.857 -12.132 -4.322 1.00 96.44 115 PHE A O 1
ATOM 913 N N . LEU A 1 116 ? -8.787 -13.054 -6.376 1.00 95.31 116 LEU A N 1
ATOM 914 C CA . LEU A 1 116 ? -8.393 -14.391 -5.945 1.00 95.31 116 LEU A CA 1
ATOM 915 C C . LEU A 1 116 ? -6.916 -14.625 -6.278 1.00 95.31 116 LEU A C 1
ATOM 917 O O . LEU A 1 116 ? -6.534 -14.367 -7.422 1.00 95.31 116 LEU A O 1
ATOM 921 N N . PRO A 1 117 ? -6.112 -15.150 -5.337 1.00 94.06 117 PRO A N 1
ATOM 922 C CA . PRO A 1 117 ? -4.742 -15.530 -5.635 1.00 94.06 117 PRO A CA 1
ATOM 923 C C . PRO A 1 117 ? -4.740 -16.694 -6.636 1.00 94.06 117 PRO A C 1
ATOM 925 O O . PRO A 1 117 ? -5.505 -17.650 -6.496 1.00 94.06 117 PRO A O 1
ATOM 928 N N . ASP A 1 118 ? -3.895 -16.588 -7.659 1.00 92.50 118 ASP A N 1
ATOM 929 C CA . ASP A 1 118 ? -3.695 -17.605 -8.697 1.00 92.50 118 ASP A CA 1
ATOM 930 C C . ASP A 1 118 ? -2.315 -18.241 -8.498 1.00 92.50 118 ASP A C 1
ATOM 932 O O . ASP A 1 118 ? -1.329 -17.531 -8.283 1.00 92.50 118 ASP A O 1
ATOM 936 N N . PHE A 1 119 ? -2.228 -19.567 -8.573 1.00 90.94 119 PHE A N 1
ATOM 937 C CA . PHE A 1 119 ? -0.988 -20.303 -8.341 1.00 90.94 119 PHE A CA 1
ATOM 938 C C . PHE A 1 119 ? -0.697 -21.260 -9.489 1.00 90.94 119 PHE A C 1
ATOM 940 O O . PHE A 1 119 ? -1.575 -21.960 -9.993 1.00 90.94 119 PHE A O 1
ATOM 947 N N . VAL A 1 120 ? 0.572 -21.328 -9.889 1.00 87.88 120 VAL A N 1
ATOM 948 C CA . VAL A 1 120 ? 1.065 -22.339 -10.827 1.00 87.88 120 VAL A CA 1
ATOM 949 C C . VAL A 1 120 ? 2.329 -22.953 -10.257 1.00 87.88 120 VAL A C 1
ATOM 951 O O . VAL A 1 120 ? 3.293 -22.252 -9.964 1.00 87.88 120 VAL A O 1
ATOM 954 N N . ASN A 1 121 ? 2.320 -24.280 -10.109 1.00 85.69 121 ASN A N 1
ATOM 955 C CA . ASN A 1 121 ? 3.412 -25.052 -9.507 1.00 85.69 121 ASN A CA 1
ATOM 956 C C . ASN A 1 121 ? 3.809 -24.541 -8.106 1.00 85.69 121 ASN A C 1
ATOM 958 O O . ASN A 1 121 ? 4.995 -24.456 -7.792 1.00 85.69 121 ASN A O 1
ATOM 962 N N . GLY A 1 122 ? 2.823 -24.155 -7.286 1.00 82.75 122 GLY A N 1
ATOM 963 C CA . GLY A 1 122 ? 3.039 -23.626 -5.935 1.00 82.75 122 GLY A CA 1
ATOM 964 C C . GLY A 1 122 ? 3.609 -22.204 -5.884 1.00 82.75 122 GLY A C 1
ATOM 965 O O . GLY A 1 122 ? 3.961 -21.726 -4.810 1.00 82.75 122 GLY A O 1
ATOM 966 N N . GLN A 1 123 ? 3.724 -21.512 -7.023 1.00 85.62 123 GLN A N 1
ATOM 967 C CA . GLN A 1 123 ? 4.166 -20.121 -7.080 1.00 85.62 123 GLN A CA 1
ATOM 968 C C . GLN A 1 123 ? 2.997 -19.192 -7.387 1.00 85.62 123 GLN A C 1
ATOM 970 O O . GLN A 1 123 ? 2.235 -19.425 -8.327 1.00 85.62 123 GLN A O 1
ATOM 975 N N . LEU A 1 124 ? 2.897 -18.110 -6.614 1.00 87.75 124 LEU A N 1
ATOM 976 C CA . LEU A 1 124 ? 1.905 -17.063 -6.825 1.00 87.75 124 LEU A CA 1
ATOM 977 C C . LEU A 1 124 ? 2.133 -16.378 -8.178 1.00 87.75 124 LEU A C 1
ATOM 979 O O . LEU A 1 124 ? 3.162 -15.731 -8.402 1.00 87.75 124 LEU A O 1
ATOM 983 N N . ILE A 1 125 ? 1.130 -16.441 -9.044 1.00 89.12 125 ILE A N 1
ATOM 984 C CA . ILE A 1 125 ? 1.050 -15.618 -10.243 1.00 89.12 125 ILE A CA 1
ATOM 985 C C . ILE A 1 125 ? 0.543 -14.240 -9.833 1.00 89.12 125 ILE A C 1
ATOM 987 O O . ILE A 1 125 ? -0.528 -14.092 -9.248 1.00 89.12 125 ILE A O 1
ATOM 991 N N . LYS A 1 126 ? 1.319 -13.200 -10.153 1.00 90.38 126 LYS A N 1
ATOM 992 C CA . LYS A 1 126 ? 0.883 -11.824 -9.903 1.00 90.38 126 LYS A CA 1
ATOM 993 C C . LYS A 1 126 ? -0.368 -11.509 -10.736 1.00 90.38 126 LYS A C 1
ATOM 995 O O . LYS A 1 126 ? -0.407 -11.875 -11.913 1.00 90.38 126 LYS A O 1
ATOM 1000 N N . PRO A 1 127 ? -1.342 -10.768 -10.180 1.00 93.06 127 PRO A N 1
ATOM 1001 C CA . PRO A 1 127 ? -2.509 -10.329 -10.937 1.00 93.06 127 PRO A CA 1
ATOM 1002 C C . PRO A 1 127 ? -2.119 -9.524 -12.171 1.00 93.06 127 PRO A C 1
ATOM 1004 O O . PRO A 1 127 ? -1.034 -8.943 -12.227 1.00 93.06 127 PRO A O 1
ATOM 1007 N N . ILE A 1 128 ? -3.036 -9.418 -13.134 1.00 94.88 128 ILE A N 1
ATOM 1008 C CA . ILE A 1 128 ? -2.806 -8.694 -14.395 1.00 94.88 128 ILE A CA 1
ATOM 1009 C C . ILE A 1 128 ? -2.272 -7.287 -14.128 1.00 94.88 128 ILE A C 1
ATOM 1011 O O . ILE A 1 128 ? -1.248 -6.886 -14.678 1.00 94.88 128 ILE A O 1
ATOM 1015 N N . LEU A 1 129 ? -2.933 -6.547 -13.238 1.00 94.81 129 LEU A N 1
ATOM 1016 C CA . LEU A 1 129 ? -2.330 -5.371 -12.635 1.00 94.81 129 LEU A CA 1
ATOM 1017 C C . LEU A 1 129 ? -1.508 -5.835 -11.433 1.00 94.81 129 LEU A C 1
ATOM 1019 O O . LEU A 1 129 ? -2.078 -6.069 -10.372 1.00 94.81 129 LEU A O 1
ATOM 1023 N N . PHE A 1 130 ? -0.187 -5.960 -11.598 1.00 92.44 130 PHE A N 1
ATOM 1024 C CA . PHE A 1 130 ? 0.670 -6.693 -10.655 1.00 92.44 130 PHE A CA 1
ATOM 1025 C C . PHE A 1 130 ? 0.543 -6.234 -9.198 1.00 92.44 130 PHE A C 1
ATOM 1027 O O . PHE A 1 130 ? 0.579 -7.066 -8.303 1.00 92.44 130 PHE A O 1
ATOM 1034 N N . VAL A 1 131 ? 0.338 -4.937 -8.941 1.00 94.69 131 VAL A N 1
ATOM 1035 C CA . VAL A 1 131 ? 0.131 -4.379 -7.588 1.00 94.69 131 VAL A CA 1
ATOM 1036 C C . VAL A 1 131 ? -1.160 -4.873 -6.909 1.00 94.69 131 VAL A C 1
ATOM 1038 O O . VAL A 1 131 ? -1.348 -4.696 -5.708 1.00 94.69 131 VAL A O 1
ATOM 1041 N N . GLY A 1 132 ? -2.043 -5.530 -7.661 1.00 95.12 132 GLY A N 1
ATOM 1042 C CA . GLY A 1 132 ? -3.300 -6.107 -7.197 1.00 95.12 132 GLY A CA 1
ATOM 1043 C C . GLY A 1 132 ? -3.149 -7.199 -6.144 1.00 95.12 132 GLY A C 1
ATOM 1044 O O . GLY A 1 132 ? -4.085 -7.377 -5.375 1.00 95.12 132 GLY A O 1
ATOM 1045 N N . TRP A 1 133 ? -1.982 -7.850 -6.029 1.00 94.69 133 TRP A N 1
ATOM 1046 C CA . TRP A 1 133 ? -1.764 -8.910 -5.030 1.00 94.69 133 TRP A CA 1
ATOM 1047 C C . TRP A 1 133 ? -2.039 -8.425 -3.596 1.00 94.69 133 TRP A C 1
ATOM 1049 O O . TRP A 1 133 ? -2.510 -9.179 -2.757 1.00 94.69 133 TRP A O 1
ATOM 1059 N N . THR A 1 134 ? -1.805 -7.140 -3.301 1.00 95.00 134 THR A N 1
ATOM 1060 C CA . THR A 1 134 ? -2.115 -6.566 -1.978 1.00 95.00 134 THR A CA 1
ATOM 1061 C C . THR A 1 134 ? -3.615 -6.353 -1.761 1.00 95.00 134 THR A C 1
ATOM 1063 O O . THR A 1 134 ? -4.100 -6.409 -0.633 1.00 95.00 134 THR A O 1
ATOM 1066 N N . LEU A 1 135 ? -4.371 -6.124 -2.835 1.00 95.94 135 LEU A N 1
ATOM 1067 C CA . LEU A 1 135 ? -5.817 -5.932 -2.767 1.00 95.94 135 LEU A CA 1
ATOM 1068 C C . LEU A 1 135 ? -6.548 -7.251 -2.519 1.00 95.94 135 LEU A C 1
ATOM 1070 O O . LEU A 1 135 ? -7.635 -7.225 -1.955 1.00 95.94 135 LEU A O 1
ATOM 1074 N N . GLU A 1 136 ? -5.954 -8.389 -2.881 1.00 96.50 136 GLU A N 1
ATOM 1075 C CA . GLU A 1 136 ? -6.472 -9.725 -2.551 1.00 96.50 136 GLU A CA 1
ATOM 1076 C C . GLU A 1 136 ? -6.554 -9.917 -1.033 1.00 96.50 136 GLU A C 1
ATOM 1078 O O . GLU A 1 136 ? -7.607 -10.289 -0.512 1.00 96.50 136 GLU A O 1
ATOM 1083 N N . TYR A 1 137 ? -5.497 -9.542 -0.300 1.00 96.88 137 TYR A N 1
ATOM 1084 C CA . TYR A 1 137 ? -5.517 -9.502 1.167 1.00 96.88 137 TYR A CA 1
ATOM 1085 C C . TYR A 1 137 ? -6.564 -8.523 1.702 1.00 96.88 137 TYR A C 1
ATOM 1087 O O . TYR A 1 137 ? -7.279 -8.833 2.653 1.00 96.88 137 TYR A O 1
ATOM 1095 N N . GLU A 1 138 ? -6.667 -7.330 1.110 1.00 95.94 138 GLU A N 1
ATOM 1096 C CA . GLU A 1 138 ? -7.591 -6.302 1.590 1.00 95.94 138 GLU A CA 1
ATOM 1097 C C . GLU A 1 138 ? -9.065 -6.700 1.386 1.00 95.94 138 GLU A C 1
ATOM 1099 O O . GLU A 1 138 ? -9.879 -6.535 2.297 1.00 95.94 138 GLU A O 1
ATOM 1104 N N . ILE A 1 139 ? -9.416 -7.281 0.235 1.00 96.38 139 ILE A N 1
ATOM 1105 C CA . ILE A 1 139 ? -10.766 -7.792 -0.038 1.00 96.38 139 ILE A CA 1
ATOM 1106 C C . ILE A 1 139 ? -11.078 -9.013 0.832 1.00 96.38 139 ILE A C 1
ATOM 1108 O O . ILE A 1 139 ? -12.182 -9.088 1.376 1.00 96.38 139 ILE A O 1
ATOM 1112 N N . PHE A 1 140 ? -10.114 -9.913 1.045 1.00 96.19 140 PHE A N 1
ATOM 1113 C CA . PHE A 1 140 ? -10.259 -11.021 1.991 1.00 96.19 140 PHE A CA 1
ATOM 1114 C C . PHE A 1 140 ? -10.526 -10.523 3.419 1.00 96.19 140 PHE A C 1
ATOM 1116 O O . PHE A 1 140 ? -11.480 -10.958 4.069 1.00 96.19 140 PHE A O 1
ATOM 1123 N N . PHE A 1 141 ? -9.762 -9.534 3.889 1.00 95.69 141 PHE A N 1
ATOM 1124 C CA . PHE A 1 141 ? -9.982 -8.908 5.191 1.00 95.69 141 PHE A CA 1
ATOM 1125 C C . PHE A 1 141 ? -11.374 -8.266 5.294 1.00 95.69 141 PHE A C 1
ATOM 1127 O O . PHE A 1 141 ? -12.070 -8.439 6.298 1.00 95.69 141 PHE A O 1
ATOM 1134 N N . TYR A 1 142 ? -11.824 -7.562 4.251 1.00 94.38 142 TYR A N 1
ATOM 1135 C CA . TYR A 1 142 ? -13.166 -6.975 4.216 1.00 94.38 142 TYR A CA 1
ATOM 1136 C C . TYR A 1 142 ? -14.261 -8.041 4.250 1.00 94.38 142 TYR A C 1
ATOM 1138 O O . TYR A 1 142 ? -15.278 -7.837 4.914 1.00 94.38 142 TYR A O 1
ATOM 1146 N N . PHE A 1 143 ? -14.057 -9.167 3.564 1.00 93.56 143 PHE A N 1
ATOM 1147 C CA . PHE A 1 143 ? -14.972 -10.301 3.587 1.00 93.56 143 PHE A CA 1
ATOM 1148 C C . PHE A 1 143 ? -15.096 -10.890 4.997 1.00 93.56 143 PHE A C 1
ATOM 1150 O O . PHE A 1 143 ? -16.215 -11.004 5.500 1.00 93.56 143 PHE A O 1
ATOM 1157 N N . LEU A 1 144 ? -13.974 -11.164 5.680 1.00 93.12 144 LEU A N 1
ATOM 1158 C CA . LEU A 1 144 ? -13.983 -11.652 7.066 1.00 93.12 144 LEU A CA 1
ATOM 1159 C C . LEU A 1 144 ? -14.718 -10.688 8.004 1.00 93.12 144 LEU A C 1
ATOM 1161 O O . LEU A 1 144 ? -15.559 -11.110 8.801 1.00 93.12 144 LEU A O 1
ATOM 1165 N N . PHE A 1 145 ? -14.440 -9.386 7.888 1.00 91.19 145 PHE A N 1
ATOM 1166 C CA . PHE A 1 145 ? -15.086 -8.373 8.720 1.00 91.19 145 PHE A CA 1
ATOM 1167 C C . PHE A 1 145 ? -16.592 -8.292 8.452 1.00 91.19 145 PHE A C 1
ATOM 1169 O O . PHE A 1 145 ? -17.387 -8.304 9.391 1.00 91.19 145 PHE A O 1
ATOM 1176 N N . GLY A 1 146 ? -16.991 -8.264 7.178 1.00 90.38 146 GLY A N 1
ATOM 1177 C CA . GLY A 1 146 ? -18.395 -8.238 6.771 1.00 90.38 146 GLY A CA 1
ATOM 1178 C C . GLY A 1 146 ? -19.167 -9.469 7.247 1.00 90.38 146 GLY A C 1
ATOM 1179 O O . GLY A 1 146 ? -20.283 -9.331 7.743 1.00 90.38 146 GLY A O 1
ATOM 1180 N N . LEU A 1 147 ? -18.553 -10.654 7.176 1.00 89.62 147 LEU A N 1
ATOM 1181 C CA . LEU A 1 147 ? -19.134 -11.897 7.677 1.00 89.62 147 LEU A CA 1
ATOM 1182 C C . LEU A 1 147 ? -19.322 -11.856 9.202 1.00 89.62 147 LEU A C 1
ATOM 1184 O O . LEU A 1 147 ? -20.395 -12.181 9.705 1.00 89.62 147 LEU A O 1
ATOM 1188 N N . CYS A 1 148 ? -18.321 -11.391 9.952 1.00 88.06 148 CYS A N 1
ATOM 1189 C CA . CYS A 1 148 ? -18.396 -11.324 11.415 1.00 88.06 148 CYS A CA 1
ATOM 1190 C C . CYS A 1 148 ? -19.430 -10.303 11.922 1.00 88.06 148 CYS A C 1
ATOM 1192 O O . CYS A 1 148 ? -20.030 -10.508 12.983 1.00 88.06 148 CYS A O 1
ATOM 1194 N N . MET A 1 149 ? -19.696 -9.241 11.150 1.00 84.00 149 MET A N 1
ATOM 1195 C CA . MET A 1 149 ? -20.774 -8.294 11.448 1.00 84.00 149 MET A CA 1
ATOM 1196 C C . MET A 1 149 ? -22.168 -8.941 11.423 1.00 84.00 149 MET A C 1
ATOM 1198 O O . MET A 1 149 ? -23.039 -8.459 12.145 1.00 84.00 149 MET A O 1
ATOM 1202 N N . VAL A 1 150 ? -22.382 -10.010 10.637 1.00 82.88 150 VAL A N 1
ATOM 1203 C CA . VAL A 1 150 ? -23.663 -10.750 10.582 1.00 82.88 150 VAL A CA 1
ATOM 1204 C C . VAL A 1 150 ? -23.969 -11.400 11.927 1.00 82.88 150 VAL A C 1
ATOM 1206 O O . VAL A 1 150 ? -25.104 -11.365 12.392 1.00 82.88 150 VAL A O 1
ATOM 1209 N N . PHE A 1 151 ? -22.953 -11.986 12.561 1.00 76.25 151 PHE A N 1
ATOM 1210 C CA . PHE A 1 151 ? -23.148 -12.824 13.739 1.00 76.25 151 PHE A CA 1
ATOM 1211 C C . PHE A 1 151 ? -23.163 -12.020 15.037 1.00 76.25 151 PHE A C 1
ATOM 1213 O O . PHE A 1 151 ? -24.110 -12.121 15.815 1.00 76.25 151 PHE A O 1
ATOM 1220 N N . LYS A 1 152 ? -22.104 -11.239 15.307 1.00 76.25 152 LYS A N 1
ATOM 1221 C CA . LYS A 1 152 ? -21.954 -10.487 16.565 1.00 76.25 152 LYS A CA 1
ATOM 1222 C C . LYS A 1 152 ? -21.106 -9.235 16.378 1.00 76.25 152 LYS A C 1
ATOM 1224 O O . LYS A 1 152 ? -19.903 -9.235 16.618 1.00 76.25 152 LYS A O 1
ATOM 1229 N N . ARG A 1 153 ? -21.771 -8.119 16.090 1.00 75.25 153 ARG A N 1
ATOM 1230 C CA . ARG A 1 153 ? -21.160 -6.795 15.889 1.00 75.25 153 ARG A CA 1
ATOM 1231 C C . ARG A 1 153 ? -20.238 -6.311 17.019 1.00 75.25 153 ARG A C 1
ATOM 1233 O O . ARG A 1 153 ? -19.296 -5.583 16.756 1.00 75.25 153 ARG A O 1
ATOM 1240 N N . ASN A 1 154 ? -20.472 -6.701 18.272 1.00 79.38 154 ASN A N 1
ATOM 1241 C CA . ASN A 1 154 ? -19.597 -6.286 19.380 1.00 79.38 154 ASN A CA 1
ATOM 1242 C C . ASN A 1 154 ? -18.294 -7.097 19.462 1.00 79.38 154 ASN A C 1
ATOM 1244 O O . ASN A 1 154 ? -17.327 -6.623 20.058 1.00 79.38 154 ASN A O 1
ATOM 1248 N N . LEU A 1 155 ? -18.282 -8.298 18.874 1.00 86.38 155 LEU A N 1
ATOM 1249 C CA . LEU A 1 155 ? -17.154 -9.229 18.877 1.00 86.38 155 LEU A CA 1
ATOM 1250 C C . LEU A 1 155 ? -16.481 -9.337 17.504 1.00 86.38 155 LEU A C 1
ATOM 1252 O O . LEU A 1 155 ? -15.541 -10.110 17.371 1.00 86.38 155 LEU A O 1
ATOM 1256 N N . ASP A 1 156 ? -16.930 -8.576 16.505 1.00 88.12 156 ASP A N 1
ATOM 1257 C CA . ASP A 1 156 ? -16.441 -8.637 15.126 1.00 88.12 156 ASP A CA 1
ATOM 1258 C C . ASP A 1 156 ? -14.912 -8.544 15.043 1.00 88.12 156 ASP A C 1
ATOM 1260 O O . ASP A 1 156 ? -14.258 -9.430 14.506 1.00 88.12 156 ASP A O 1
ATOM 1264 N N . ALA A 1 157 ? -14.333 -7.538 15.686 1.00 91.19 157 ALA A N 1
ATOM 1265 C CA . ALA A 1 157 ? -12.904 -7.304 15.744 1.00 91.19 157 ALA A CA 1
ATOM 1266 C C . ALA A 1 157 ? -12.143 -8.441 16.443 1.00 91.19 157 ALA A C 1
ATOM 1268 O O . ALA A 1 157 ? -11.043 -8.787 16.014 1.00 91.19 157 ALA A O 1
ATOM 1269 N N . LEU A 1 158 ? -12.723 -9.026 17.499 1.00 93.00 158 LEU A N 1
ATOM 1270 C CA . LEU A 1 158 ? -12.115 -10.141 18.226 1.00 93.00 158 LEU A CA 1
ATOM 1271 C C . LEU A 1 158 ? -12.140 -11.407 17.371 1.00 93.00 158 LEU A C 1
ATOM 1273 O O . LEU A 1 158 ? -11.099 -12.019 17.183 1.00 93.00 158 LEU A O 1
ATOM 1277 N N . ILE A 1 159 ? -13.301 -11.753 16.807 1.00 94.12 159 ILE A N 1
ATOM 1278 C CA . ILE A 1 159 ? -13.479 -12.938 15.962 1.00 94.12 159 ILE A CA 1
ATOM 1279 C C . ILE A 1 159 ? -12.572 -12.841 14.734 1.00 94.12 159 ILE A C 1
ATOM 1281 O O . ILE A 1 159 ? -11.832 -13.779 14.463 1.00 94.12 159 ILE A O 1
ATOM 1285 N N . VAL A 1 160 ? -12.561 -11.703 14.032 1.00 95.12 160 VAL A N 1
ATOM 1286 C CA . VAL A 1 160 ? -11.679 -11.491 12.872 1.00 95.12 160 VAL A CA 1
ATOM 1287 C C . VAL A 1 160 ? -10.211 -11.627 13.267 1.00 95.12 160 VAL A C 1
ATOM 1289 O O . VAL A 1 160 ? -9.469 -12.328 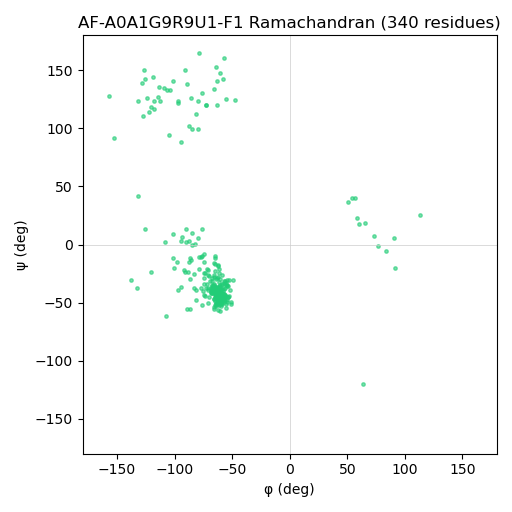12.588 1.00 95.12 160 VAL A O 1
ATOM 1292 N N . SER A 1 161 ? -9.790 -11.010 14.376 1.00 96.56 161 SER A N 1
ATOM 1293 C CA . SER A 1 161 ? -8.405 -11.132 14.850 1.00 96.56 161 SER A CA 1
ATOM 1294 C C . SER A 1 161 ? -8.049 -12.579 15.188 1.00 96.56 161 SER A C 1
ATOM 1296 O O . SER A 1 161 ? -6.985 -13.047 14.803 1.00 96.56 161 SER A O 1
ATOM 1298 N N . SER A 1 162 ? -8.944 -13.313 15.855 1.00 96.44 162 SER A N 1
ATOM 1299 C CA . SER A 1 162 ? -8.751 -14.730 16.173 1.00 96.44 162 SER A CA 1
ATOM 1300 C C . SER A 1 162 ? -8.675 -15.602 14.920 1.00 96.44 162 SER A C 1
ATOM 1302 O O . SER A 1 162 ? -7.814 -16.472 14.858 1.00 96.44 162 SER A O 1
ATOM 1304 N N . LEU A 1 163 ? -9.522 -15.361 13.914 1.00 95.94 163 LEU A N 1
ATOM 1305 C CA . LEU A 1 163 ? -9.484 -16.083 12.639 1.00 95.94 163 LEU A CA 1
ATOM 1306 C C . LEU A 1 163 ? -8.181 -15.818 11.881 1.00 95.94 163 LEU A C 1
ATOM 1308 O O . LEU A 1 163 ? -7.565 -16.758 11.390 1.00 95.94 163 LEU A O 1
ATOM 1312 N N . ILE A 1 164 ? -7.735 -14.561 11.827 1.00 96.88 164 ILE A N 1
ATOM 1313 C CA . ILE A 1 164 ? -6.467 -14.194 11.188 1.00 96.88 164 ILE A CA 1
ATOM 1314 C C . ILE A 1 164 ? -5.282 -14.844 11.912 1.00 96.88 164 ILE A C 1
ATOM 1316 O O . ILE A 1 164 ? -4.418 -15.425 11.264 1.00 96.88 164 ILE A O 1
ATOM 1320 N N . LEU A 1 165 ? -5.252 -14.797 13.247 1.00 97.56 165 LEU A N 1
ATOM 1321 C CA . LEU A 1 165 ? -4.203 -15.452 14.031 1.00 97.56 165 LEU A CA 1
ATOM 1322 C C . LEU A 1 165 ? -4.220 -16.969 13.836 1.00 97.56 165 LEU A C 1
ATOM 1324 O O . LEU A 1 165 ? -3.165 -17.577 13.713 1.00 97.56 165 LEU A O 1
ATOM 1328 N N . MET A 1 166 ? -5.403 -17.583 13.768 1.00 97.00 166 MET A N 1
ATOM 1329 C CA . MET A 1 166 ? -5.534 -19.012 13.490 1.00 97.00 166 MET A CA 1
ATOM 1330 C C . MET A 1 166 ? -4.990 -19.366 12.102 1.00 97.00 166 MET A C 1
ATOM 1332 O O . MET A 1 166 ? -4.290 -20.367 11.980 1.00 97.00 166 MET A O 1
ATOM 1336 N N . LEU A 1 167 ? -5.273 -18.559 11.074 1.00 96.19 167 LEU A N 1
ATOM 1337 C CA . LEU A 1 167 ? -4.734 -18.750 9.723 1.00 96.19 167 LEU A CA 1
ATOM 1338 C C . LEU A 1 167 ? -3.209 -18.608 9.693 1.00 96.19 167 LEU A C 1
ATOM 1340 O O . LEU A 1 167 ? -2.539 -19.495 9.173 1.00 96.19 167 LEU A O 1
ATOM 1344 N N . TRP A 1 168 ? -2.670 -17.560 10.322 1.00 97.31 168 TRP A N 1
ATOM 1345 C CA . TRP A 1 168 ? -1.225 -17.340 10.446 1.00 97.31 168 TRP A CA 1
ATOM 1346 C C . TRP A 1 168 ? -0.527 -18.508 11.160 1.00 97.31 168 TRP A C 1
ATOM 1348 O O . TRP A 1 168 ? 0.454 -19.045 10.661 1.00 97.31 168 TRP A O 1
ATOM 1358 N N . ILE A 1 169 ? -1.087 -18.992 12.277 1.00 97.25 169 ILE A N 1
ATOM 1359 C CA . ILE A 1 169 ? -0.570 -20.184 12.970 1.00 97.25 169 ILE A CA 1
ATOM 1360 C C . ILE A 1 169 ? -0.651 -21.413 12.054 1.00 97.25 169 ILE A C 1
ATOM 1362 O O . ILE A 1 169 ? 0.300 -22.186 11.983 1.00 97.25 169 ILE A O 1
ATOM 1366 N N . SER A 1 170 ? -1.770 -21.602 11.349 1.00 96.69 170 SER A N 1
ATOM 1367 C CA . SER A 1 170 ? -2.000 -22.774 10.493 1.00 96.69 170 SER A CA 1
ATOM 1368 C C . SER A 1 170 ? -0.989 -22.879 9.349 1.00 96.69 170 SER A C 1
ATOM 1370 O O . SER A 1 170 ? -0.605 -23.997 9.012 1.00 96.69 170 SER A O 1
ATOM 1372 N N . ALA A 1 171 ? -0.502 -21.755 8.814 1.00 95.38 171 ALA A N 1
ATOM 1373 C CA . ALA A 1 171 ? 0.532 -21.724 7.773 1.00 95.38 171 ALA A CA 1
ATOM 1374 C C . ALA A 1 171 ? 1.876 -22.333 8.215 1.00 95.38 171 ALA A C 1
ATOM 1376 O O . ALA A 1 171 ? 2.690 -22.728 7.389 1.00 95.38 171 ALA A O 1
ATOM 1377 N N . HIS A 1 172 ? 2.122 -22.478 9.520 1.00 93.81 172 HIS A N 1
ATOM 1378 C CA . HIS A 1 172 ? 3.321 -23.158 10.022 1.00 93.81 172 HIS A CA 1
ATOM 1379 C C . HIS A 1 172 ? 3.170 -24.680 10.137 1.00 93.81 172 HIS A C 1
ATOM 1381 O O . HIS A 1 172 ? 4.167 -25.379 10.320 1.00 93.81 172 HIS A O 1
ATOM 1387 N N . PHE A 1 173 ? 1.944 -25.202 10.045 1.00 96.00 173 PHE A N 1
ATOM 1388 C CA . PHE A 1 173 ? 1.651 -26.622 10.260 1.00 96.00 173 PHE A CA 1
ATOM 1389 C C . PHE A 1 173 ? 1.013 -27.307 9.049 1.00 96.00 173 PHE A C 1
ATOM 1391 O O . PHE A 1 173 ? 1.111 -28.528 8.929 1.00 96.00 173 PHE A O 1
ATOM 1398 N N . ILE A 1 174 ? 0.357 -26.556 8.161 1.00 95.12 174 ILE A N 1
ATOM 1399 C CA . ILE A 1 174 ? -0.385 -27.089 7.018 1.00 95.12 174 ILE A CA 1
ATOM 1400 C C . ILE A 1 174 ? 0.247 -26.576 5.728 1.00 95.12 174 ILE A C 1
ATOM 1402 O O . ILE A 1 174 ? 0.208 -25.385 5.454 1.00 95.12 174 ILE A O 1
ATOM 1406 N N . GLN A 1 175 ? 0.771 -27.491 4.912 1.00 92.12 175 GLN A N 1
ATOM 1407 C CA . GLN A 1 175 ? 1.337 -27.164 3.602 1.00 92.12 175 GLN A CA 1
ATOM 1408 C C . GLN A 1 175 ? 0.216 -26.989 2.574 1.00 92.12 175 GLN A C 1
ATOM 1410 O O . GLN A 1 175 ? -0.332 -27.968 2.061 1.00 92.12 175 GLN A O 1
ATOM 1415 N N . ASN A 1 176 ? -0.152 -25.743 2.292 1.00 94.12 176 ASN A N 1
ATOM 1416 C CA . ASN A 1 176 ? -1.133 -25.409 1.269 1.00 94.12 176 ASN A CA 1
ATOM 1417 C C . ASN A 1 176 ? -0.927 -23.969 0.795 1.00 94.12 176 ASN A C 1
ATOM 1419 O O . ASN A 1 176 ? -0.991 -23.051 1.602 1.00 94.12 176 ASN A O 1
ATOM 1423 N N . GLU A 1 177 ? -0.812 -23.769 -0.516 1.00 93.81 177 GLU A N 1
ATOM 1424 C CA . GLU A 1 177 ? -0.510 -22.463 -1.120 1.00 93.81 177 GLU A CA 1
ATOM 1425 C C . GLU A 1 177 ? -1.479 -21.332 -0.717 1.00 93.81 177 GLU A C 1
ATOM 1427 O O . GLU A 1 177 ? -1.058 -20.190 -0.536 1.00 93.81 177 GLU A O 1
ATOM 1432 N N . TYR A 1 178 ? -2.763 -21.636 -0.494 1.00 93.75 178 TYR A N 1
ATOM 1433 C CA . TYR A 1 178 ? -3.748 -20.646 -0.046 1.00 93.75 178 TYR A CA 1
ATOM 1434 C C . TYR A 1 178 ? -3.616 -20.331 1.444 1.00 93.75 178 TYR A C 1
ATOM 1436 O O . TYR A 1 178 ? -3.812 -19.181 1.840 1.00 93.75 178 TYR A O 1
ATOM 1444 N N . ILE A 1 179 ? -3.302 -21.333 2.271 1.00 94.69 179 ILE A N 1
ATOM 1445 C CA . ILE A 1 179 ? -3.037 -21.126 3.701 1.00 94.69 179 ILE A CA 1
ATOM 1446 C C . ILE A 1 179 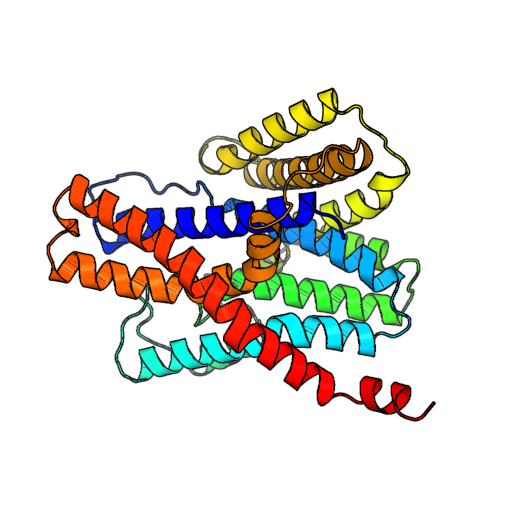? -1.736 -20.343 3.866 1.00 94.69 179 ILE A C 1
ATOM 1448 O O . ILE A 1 179 ? -1.712 -19.406 4.653 1.00 94.69 179 ILE A O 1
ATOM 1452 N N . ASP A 1 180 ? -0.707 -20.658 3.082 1.00 93.62 180 ASP A N 1
ATOM 1453 C CA . ASP A 1 180 ? 0.573 -19.949 3.089 1.00 93.62 180 ASP A CA 1
ATOM 1454 C C . ASP A 1 180 ? 0.391 -18.484 2.674 1.00 93.62 180 ASP A C 1
ATOM 1456 O O . ASP A 1 180 ? 0.913 -17.581 3.322 1.00 93.62 180 ASP A O 1
ATOM 1460 N N . PHE A 1 181 ? -0.412 -18.223 1.636 1.00 94.88 181 PHE A N 1
ATOM 1461 C CA . PHE A 1 181 ? -0.717 -16.862 1.202 1.00 94.88 181 PHE A CA 1
ATOM 1462 C C . PHE A 1 181 ? -1.529 -16.090 2.247 1.00 94.88 181 PHE A C 1
ATOM 1464 O O . PHE A 1 181 ? -1.110 -15.033 2.702 1.00 94.88 181 PHE A O 1
ATOM 1471 N N . TYR A 1 182 ? -2.682 -16.599 2.688 1.00 95.25 182 TYR A N 1
ATOM 1472 C CA . TYR A 1 182 ? -3.512 -15.876 3.663 1.00 95.25 182 TYR A CA 1
ATOM 1473 C C . TYR A 1 182 ? -2.977 -15.930 5.104 1.00 95.25 182 TYR A C 1
ATOM 1475 O O . TYR A 1 182 ? -3.478 -15.207 5.964 1.00 95.25 182 TYR A O 1
ATOM 1483 N N . GLY A 1 183 ? -1.976 -16.763 5.372 1.00 95.38 183 GLY A N 1
ATOM 1484 C CA . GLY A 1 183 ? -1.256 -16.868 6.636 1.00 95.38 183 GLY A CA 1
ATOM 1485 C C . GLY A 1 183 ? 0.109 -16.176 6.636 1.00 95.38 183 GLY A C 1
ATOM 1486 O O . GLY A 1 183 ? 0.844 -16.342 7.604 1.00 95.38 183 GLY A O 1
ATOM 1487 N N . ASP A 1 184 ? 0.451 -15.397 5.603 1.00 95.25 184 ASP A N 1
ATOM 1488 C CA . ASP A 1 184 ? 1.678 -14.591 5.563 1.00 95.25 184 ASP A CA 1
ATOM 1489 C C . ASP A 1 184 ? 1.720 -13.550 6.699 1.00 95.25 184 ASP A C 1
ATOM 1491 O O . ASP A 1 184 ? 0.689 -12.992 7.084 1.00 95.25 184 ASP A O 1
ATOM 1495 N N . ASP A 1 185 ? 2.914 -13.227 7.211 1.00 96.75 185 ASP A N 1
ATOM 1496 C CA . ASP A 1 185 ? 3.124 -12.243 8.289 1.00 96.75 185 ASP A CA 1
ATOM 1497 C C . ASP A 1 185 ? 2.411 -10.901 8.034 1.00 96.75 185 ASP A C 1
ATOM 1499 O O . ASP A 1 185 ? 1.965 -10.230 8.971 1.00 96.75 185 ASP A O 1
ATOM 1503 N N . LEU A 1 186 ? 2.254 -10.511 6.767 1.00 96.06 186 LEU A N 1
ATOM 1504 C CA . LEU A 1 186 ? 1.582 -9.287 6.353 1.00 96.06 186 LEU A CA 1
ATOM 1505 C C . LEU A 1 186 ? 0.130 -9.192 6.859 1.00 96.06 186 LEU A C 1
ATOM 1507 O O . LEU A 1 186 ? -0.340 -8.087 7.152 1.00 96.06 186 LEU A O 1
ATOM 1511 N N . ILE A 1 187 ? -0.590 -10.311 7.023 1.00 96.31 187 ILE A N 1
ATOM 1512 C CA . ILE A 1 187 ? -1.982 -10.282 7.503 1.00 96.31 187 ILE A CA 1
ATOM 1513 C C . ILE A 1 187 ? -2.085 -9.784 8.955 1.00 96.31 187 ILE A C 1
ATOM 1515 O O . ILE A 1 187 ? -3.086 -9.174 9.350 1.00 96.31 187 ILE A O 1
ATOM 1519 N N . LEU A 1 188 ? -1.018 -9.951 9.745 1.00 98.25 188 LEU A N 1
ATOM 1520 C CA . LEU A 1 188 ? -0.950 -9.479 11.128 1.00 98.25 188 LEU A CA 1
ATOM 1521 C C . LEU A 1 188 ? -0.998 -7.949 11.222 1.00 98.25 188 LEU A C 1
ATOM 1523 O O . LEU A 1 188 ? -1.435 -7.411 12.243 1.00 98.25 188 LEU A O 1
ATOM 1527 N N . CYS A 1 189 ? -0.638 -7.222 10.157 1.00 98.62 189 CYS A N 1
ATOM 1528 C CA . CYS A 1 189 ? -0.807 -5.772 10.109 1.00 98.62 189 CYS A CA 1
ATOM 1529 C C . CYS A 1 189 ? -2.269 -5.356 10.334 1.00 98.62 189 CYS A C 1
ATOM 1531 O O . CYS A 1 189 ? -2.517 -4.383 11.049 1.00 98.62 189 CYS A O 1
ATOM 1533 N N . PHE A 1 190 ? -3.245 -6.099 9.796 1.00 98.38 190 PHE A N 1
ATOM 1534 C CA . PHE A 1 190 ? -4.662 -5.806 10.034 1.00 98.38 190 PHE A CA 1
ATOM 1535 C C . PHE A 1 190 ? -5.030 -5.979 11.511 1.00 98.38 190 PHE A C 1
ATOM 1537 O O . PHE A 1 190 ? -5.702 -5.114 12.077 1.00 98.38 190 PHE A O 1
ATOM 1544 N N . VAL A 1 191 ? -4.536 -7.046 12.152 1.00 98.38 191 VAL A N 1
ATOM 1545 C CA . VAL A 1 191 ? -4.745 -7.325 13.584 1.00 98.38 191 VAL A CA 1
ATOM 1546 C C . VAL A 1 191 ? -4.146 -6.219 14.449 1.00 98.38 191 VAL A C 1
ATOM 1548 O O . VAL A 1 191 ? -4.811 -5.707 15.348 1.00 98.38 191 VAL A O 1
ATOM 1551 N N . LEU A 1 192 ? -2.926 -5.770 14.145 1.00 98.62 192 LEU A N 1
ATOM 1552 C CA . LEU A 1 192 ? -2.311 -4.650 14.860 1.00 98.62 192 LEU A CA 1
ATOM 1553 C C . LEU A 1 192 ? -3.066 -3.335 14.632 1.00 98.62 192 LEU A C 1
ATOM 1555 O O . LEU A 1 192 ? -3.214 -2.549 15.564 1.00 98.62 192 LEU A O 1
ATOM 1559 N N . GLY A 1 193 ? -3.615 -3.108 13.436 1.00 98.25 193 GLY A N 1
ATOM 1560 C CA . GLY A 1 193 ? -4.507 -1.978 13.166 1.00 98.25 193 GLY A CA 1
ATOM 1561 C C . GLY A 1 193 ? -5.778 -2.000 14.024 1.00 98.25 193 GLY A C 1
ATOM 1562 O O . GLY A 1 193 ? -6.167 -0.970 14.585 1.00 98.25 193 GLY A O 1
ATOM 1563 N N . ILE A 1 194 ? -6.398 -3.176 14.177 1.00 97.50 194 ILE A N 1
ATOM 1564 C CA . ILE A 1 194 ? -7.533 -3.401 15.086 1.00 97.50 194 ILE A CA 1
ATOM 1565 C C . ILE A 1 194 ? -7.115 -3.106 16.535 1.00 97.50 194 ILE A C 1
ATOM 1567 O O . ILE A 1 194 ? -7.794 -2.350 17.232 1.00 97.50 194 ILE A O 1
ATOM 1571 N N . ALA A 1 195 ? -5.985 -3.652 16.988 1.00 97.81 195 ALA A N 1
ATOM 1572 C CA . ALA A 1 195 ? -5.482 -3.454 18.347 1.00 97.81 195 ALA A CA 1
ATOM 1573 C C . ALA A 1 195 ? -5.210 -1.971 18.650 1.00 97.81 195 ALA A C 1
ATOM 1575 O O . ALA A 1 195 ? -5.625 -1.462 19.693 1.00 97.81 195 ALA A O 1
ATOM 1576 N N . ILE A 1 196 ? -4.596 -1.248 17.708 1.00 97.81 196 ILE A N 1
ATOM 1577 C CA . ILE A 1 196 ? -4.347 0.197 17.800 1.00 97.81 196 ILE A CA 1
ATOM 1578 C C . ILE A 1 196 ? -5.650 0.976 17.995 1.00 97.81 196 ILE A C 1
ATOM 1580 O O . ILE A 1 196 ? -5.683 1.909 18.797 1.00 97.81 196 ILE A O 1
ATOM 1584 N N . PHE A 1 197 ? -6.731 0.596 17.307 1.00 95.81 197 PHE A N 1
ATOM 1585 C CA . PHE A 1 197 ? -8.026 1.260 17.461 1.00 95.81 197 PHE A CA 1
ATOM 1586 C C . PHE A 1 197 ? -8.567 1.175 18.895 1.00 95.81 197 PHE A C 1
ATOM 1588 O O . PHE A 1 197 ? -9.104 2.157 19.406 1.00 95.81 197 PHE A O 1
ATOM 1595 N N . PHE A 1 198 ? -8.421 0.030 19.564 1.00 94.62 198 PHE A N 1
ATOM 1596 C CA . PHE A 1 198 ? -8.835 -0.087 20.964 1.00 94.62 198 PHE A CA 1
ATOM 1597 C C . PHE A 1 198 ? -7.847 0.603 21.906 1.00 94.62 198 PHE A C 1
ATOM 1599 O O . PHE A 1 198 ? -8.268 1.291 22.832 1.00 94.62 198 PHE A O 1
ATOM 1606 N N . ALA A 1 199 ? -6.544 0.488 21.646 1.00 95.31 199 ALA A N 1
ATOM 1607 C CA . ALA A 1 199 ? -5.511 1.071 22.494 1.00 95.31 199 ALA A CA 1
ATOM 1608 C C . ALA A 1 199 ? -5.494 2.611 22.471 1.00 95.31 199 ALA A C 1
ATOM 1610 O O . ALA A 1 199 ? -5.166 3.221 23.488 1.00 95.31 199 ALA A O 1
ATOM 1611 N N . GLU A 1 200 ? -5.867 3.263 21.357 1.00 92.00 200 GLU A N 1
ATOM 1612 C CA . GLU A 1 200 ? -5.683 4.717 21.177 1.00 92.00 200 GLU A CA 1
ATOM 1613 C C . GLU A 1 200 ? -6.383 5.583 22.234 1.00 92.00 200 GLU A C 1
ATOM 1615 O O . GLU A 1 200 ? -5.954 6.708 22.478 1.00 92.00 200 GLU A O 1
ATOM 1620 N N . LYS A 1 201 ? -7.462 5.081 22.847 1.00 87.62 201 LYS A N 1
ATOM 1621 C CA . LYS A 1 201 ? -8.228 5.807 23.874 1.00 87.62 201 LYS A CA 1
ATOM 1622 C C . LYS A 1 201 ? -7.763 5.523 25.299 1.00 87.62 201 LYS A C 1
ATOM 1624 O O . LYS A 1 201 ? -8.061 6.312 26.189 1.00 87.62 201 LYS A O 1
ATOM 1629 N N . HIS A 1 202 ? -7.089 4.398 25.513 1.00 92.44 202 HIS A N 1
ATOM 1630 C CA . HIS A 1 202 ? -6.664 3.940 26.838 1.00 92.44 202 HIS A CA 1
ATOM 1631 C C . HIS A 1 202 ? -5.193 4.241 27.116 1.00 92.44 202 HIS A C 1
ATOM 1633 O O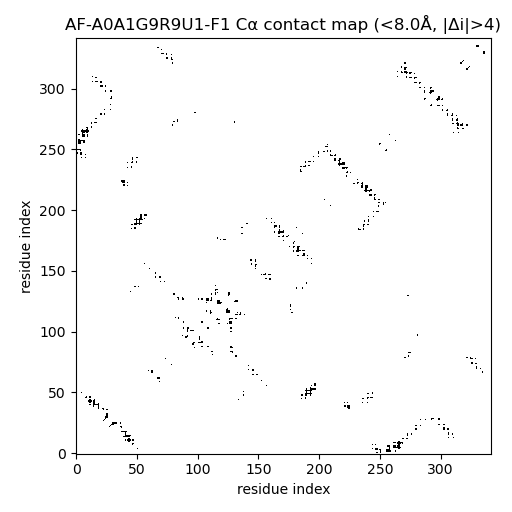 . HIS A 1 202 ? -4.779 4.278 28.269 1.00 92.44 202 HIS A O 1
ATOM 1639 N N . VAL A 1 203 ? -4.411 4.473 26.064 1.00 92.62 203 VAL A N 1
ATOM 1640 C CA . VAL A 1 203 ? -2.991 4.788 26.153 1.00 92.62 203 VAL A CA 1
ATOM 1641 C C . VAL A 1 203 ? -2.773 6.205 25.647 1.00 92.62 203 VAL A C 1
ATOM 1643 O O . VAL A 1 203 ? -3.160 6.538 24.529 1.00 92.62 203 VAL A O 1
ATOM 1646 N N . THR A 1 204 ? -2.109 7.026 26.454 1.00 92.62 204 THR A N 1
ATOM 1647 C CA . THR A 1 204 ? -1.665 8.369 26.072 1.00 92.62 204 THR A CA 1
ATOM 1648 C C . THR A 1 204 ? -0.156 8.447 26.205 1.00 92.62 204 THR A C 1
ATOM 1650 O O . THR A 1 204 ? 0.379 8.282 27.301 1.00 92.62 204 THR A O 1
ATOM 1653 N N . LEU A 1 205 ? 0.533 8.704 25.096 1.00 93.88 205 LEU A N 1
ATOM 1654 C CA . LEU A 1 205 ? 1.984 8.870 25.093 1.00 93.88 205 LEU A CA 1
ATOM 1655 C C . LEU A 1 205 ? 2.354 10.356 25.038 1.00 93.88 205 LEU A C 1
ATOM 1657 O O . LEU A 1 205 ? 1.719 11.105 24.289 1.00 93.88 205 LEU A O 1
ATOM 1661 N N . PRO A 1 206 ? 3.393 10.804 25.766 1.00 96.12 206 PRO A N 1
ATOM 1662 C CA . PRO A 1 206 ? 3.940 12.138 25.561 1.00 96.12 206 PRO A CA 1
ATOM 1663 C C . PRO A 1 206 ? 4.536 12.252 24.151 1.00 96.12 206 PRO A C 1
ATOM 1665 O O . PRO A 1 206 ? 5.005 11.269 23.569 1.00 96.12 206 PRO A O 1
ATOM 1668 N N . ALA A 1 207 ? 4.560 13.469 23.601 1.00 95.69 207 ALA A N 1
ATOM 1669 C CA . ALA A 1 207 ? 5.063 13.710 22.246 1.00 95.69 207 ALA A CA 1
ATOM 1670 C C . ALA A 1 207 ? 6.496 13.185 22.027 1.00 95.69 207 ALA A C 1
ATOM 1672 O O . ALA A 1 207 ? 6.794 12.666 20.956 1.00 95.69 207 ALA A O 1
ATOM 1673 N N . THR A 1 208 ? 7.362 13.261 23.044 1.00 96.50 208 THR A N 1
ATOM 1674 C CA . THR A 1 208 ? 8.732 12.721 23.005 1.00 96.50 208 THR A CA 1
ATOM 1675 C C . THR A 1 208 ? 8.750 11.217 22.741 1.00 96.50 208 THR A C 1
ATOM 1677 O O . THR A 1 208 ? 9.419 10.776 21.810 1.00 96.50 208 THR A O 1
ATOM 1680 N N . ALA A 1 209 ? 7.961 10.437 23.485 1.00 97.12 209 ALA A N 1
ATOM 1681 C CA . ALA A 1 209 ? 7.826 8.996 23.271 1.00 97.12 209 ALA A CA 1
ATOM 1682 C C . ALA A 1 209 ? 7.270 8.677 21.877 1.00 97.12 209 ALA A C 1
ATOM 1684 O O . ALA A 1 209 ? 7.716 7.728 21.241 1.00 97.12 209 ALA A O 1
ATOM 1685 N N . CYS A 1 210 ? 6.353 9.500 21.361 1.00 96.81 210 CYS A N 1
ATOM 1686 C CA . CYS A 1 210 ? 5.839 9.320 20.005 1.00 96.81 210 CYS A CA 1
ATOM 1687 C C . CYS A 1 210 ? 6.912 9.578 18.935 1.00 96.81 210 CYS A C 1
ATOM 1689 O O . CYS A 1 210 ? 6.951 8.865 17.939 1.00 96.81 210 CYS A O 1
ATOM 1691 N N . TYR A 1 211 ? 7.796 10.566 19.115 1.00 97.25 211 TYR A N 1
ATOM 1692 C CA . TYR A 1 211 ? 8.916 10.777 18.190 1.00 97.25 211 TYR A CA 1
ATOM 1693 C C . TYR A 1 211 ? 9.913 9.620 18.233 1.00 97.25 211 TYR A C 1
ATOM 1695 O O . TYR A 1 211 ? 10.337 9.161 17.176 1.00 97.25 211 TYR A O 1
ATOM 1703 N N . PHE A 1 212 ? 10.228 9.091 19.421 1.00 97.88 212 PHE A N 1
ATOM 1704 C CA . PHE A 1 212 ? 11.026 7.868 19.537 1.00 97.88 212 PHE A CA 1
ATOM 1705 C C . PHE A 1 212 ? 10.351 6.683 18.846 1.00 97.88 212 PHE A C 1
ATOM 1707 O O . PHE A 1 212 ? 11.012 5.965 18.104 1.00 97.88 212 PHE A O 1
ATOM 1714 N N . GLY A 1 213 ? 9.038 6.520 19.023 1.00 97.69 213 GLY A N 1
ATOM 1715 C CA . GLY A 1 213 ? 8.254 5.498 18.337 1.00 97.69 213 GLY A CA 1
ATOM 1716 C C . GLY A 1 213 ? 8.273 5.662 16.816 1.00 97.69 213 GLY A C 1
ATOM 1717 O O . GLY A 1 213 ? 8.460 4.681 16.102 1.00 97.69 213 GLY A O 1
ATOM 1718 N N . LEU A 1 214 ? 8.177 6.894 16.303 1.00 96.88 214 LEU A N 1
ATOM 1719 C CA . LEU A 1 214 ? 8.346 7.161 14.875 1.00 96.88 214 LEU A CA 1
ATOM 1720 C C . LEU A 1 214 ? 9.743 6.762 14.397 1.00 96.88 214 LEU A C 1
ATOM 1722 O O . LEU A 1 214 ? 9.851 6.005 13.441 1.00 96.88 214 LEU A O 1
ATOM 1726 N N . CYS A 1 215 ? 10.803 7.225 15.062 1.00 97.62 215 CYS A N 1
ATOM 1727 C CA . CYS A 1 215 ? 12.179 6.898 14.688 1.00 97.62 215 CYS A CA 1
ATOM 1728 C C . CYS A 1 215 ? 12.435 5.384 14.719 1.00 97.62 215 CYS A C 1
ATOM 1730 O O . CYS A 1 215 ? 12.946 4.835 13.747 1.00 97.62 215 CYS A O 1
ATOM 1732 N N . ALA A 1 216 ? 12.035 4.704 15.796 1.00 97.88 216 ALA A N 1
ATOM 1733 C CA . ALA A 1 216 ? 12.176 3.258 15.937 1.00 97.88 216 ALA A CA 1
ATOM 1734 C C . ALA A 1 216 ? 11.368 2.501 14.876 1.00 97.88 216 ALA A C 1
ATOM 1736 O O . ALA A 1 216 ? 11.877 1.559 14.277 1.00 97.88 216 ALA A O 1
ATOM 1737 N N . GLY A 1 217 ? 10.142 2.946 14.590 1.00 97.25 217 GLY A N 1
ATOM 1738 C CA . GLY A 1 217 ? 9.322 2.394 13.519 1.00 97.25 217 GLY A CA 1
ATOM 1739 C C . GLY A 1 217 ? 9.976 2.574 12.148 1.00 97.25 217 GLY A C 1
ATOM 1740 O O . GLY A 1 217 ? 10.082 1.617 11.392 1.00 97.25 217 GLY A O 1
ATOM 1741 N N . PHE A 1 218 ? 10.502 3.763 11.842 1.00 96.12 218 PHE A N 1
ATOM 1742 C CA . PHE A 1 218 ? 11.220 4.015 10.591 1.00 96.12 218 PHE A CA 1
ATOM 1743 C C . PHE A 1 218 ? 12.446 3.116 10.450 1.00 96.12 218 PHE A C 1
ATOM 1745 O O . PHE A 1 218 ? 12.589 2.474 9.417 1.00 96.12 218 PHE A O 1
ATOM 1752 N N . VAL A 1 219 ? 13.291 3.022 11.482 1.00 96.00 219 VAL A N 1
ATOM 1753 C CA . VAL A 1 219 ? 14.458 2.122 11.495 1.00 96.00 219 VAL A CA 1
ATOM 1754 C C . VAL A 1 219 ? 14.022 0.666 11.313 1.00 96.00 219 VAL A C 1
ATOM 1756 O O . VAL A 1 219 ? 14.607 -0.053 10.507 1.00 96.00 219 VAL A O 1
ATOM 1759 N N . GLY A 1 220 ? 12.950 0.252 11.991 1.00 96.31 220 GLY A N 1
ATOM 1760 C CA . GLY A 1 220 ? 12.380 -1.087 11.872 1.00 96.31 220 GLY A CA 1
ATOM 1761 C C . GLY A 1 220 ? 11.937 -1.436 10.448 1.00 96.31 220 GLY A C 1
ATOM 1762 O O . GLY A 1 220 ? 12.135 -2.570 10.022 1.00 96.31 220 GLY A O 1
ATOM 1763 N N . LEU A 1 221 ? 11.430 -0.477 9.663 1.00 95.62 221 LEU A N 1
ATOM 1764 C CA . LEU A 1 221 ? 11.063 -0.722 8.260 1.00 95.62 221 LEU A CA 1
ATOM 1765 C C . LEU A 1 221 ? 12.258 -1.095 7.368 1.00 95.62 221 LEU A C 1
ATOM 1767 O O . LEU A 1 221 ? 12.069 -1.826 6.399 1.00 95.62 221 LEU A O 1
ATOM 1771 N N . PHE A 1 222 ? 13.470 -0.615 7.670 1.00 94.00 222 PHE A N 1
ATOM 1772 C CA . PHE A 1 222 ? 14.677 -0.932 6.889 1.00 94.00 222 PHE A CA 1
ATOM 1773 C C . PHE A 1 222 ? 15.227 -2.332 7.174 1.00 94.00 222 PHE A C 1
ATOM 1775 O O . PHE A 1 222 ? 16.076 -2.821 6.434 1.00 94.00 222 PHE A O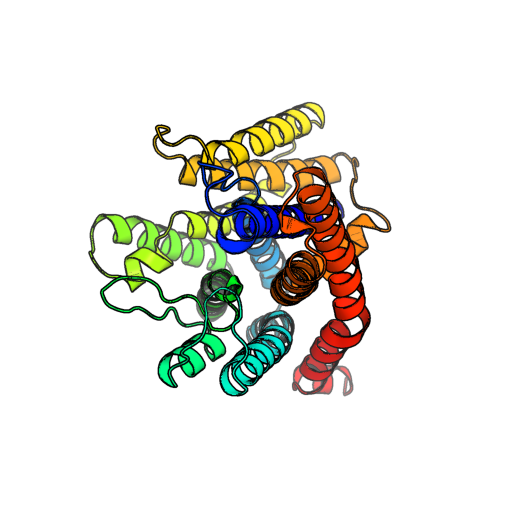 1
ATOM 1782 N N . THR A 1 223 ? 14.728 -3.010 8.211 1.00 93.88 223 THR A N 1
ATOM 1783 C CA . THR A 1 223 ? 15.166 -4.373 8.541 1.00 93.88 223 THR A CA 1
ATOM 1784 C C . THR A 1 223 ? 14.788 -5.408 7.477 1.00 93.88 223 THR A C 1
ATOM 1786 O O . THR A 1 223 ? 15.391 -6.478 7.438 1.00 93.88 223 THR A O 1
ATOM 1789 N N . ILE A 1 224 ? 13.862 -5.075 6.565 1.00 92.19 224 ILE A N 1
ATOM 1790 C CA . ILE A 1 224 ? 13.482 -5.924 5.424 1.00 92.19 224 ILE A CA 1
ATOM 1791 C C . ILE A 1 224 ? 14.688 -6.309 4.548 1.00 92.19 224 ILE A C 1
ATOM 1793 O O . ILE A 1 224 ? 14.772 -7.443 4.070 1.00 92.19 224 ILE A O 1
ATOM 1797 N N . ASP A 1 225 ? 15.652 -5.391 4.423 1.00 91.50 225 ASP A N 1
ATOM 1798 C CA . ASP A 1 225 ? 16.885 -5.530 3.641 1.00 91.50 225 ASP A CA 1
ATOM 1799 C C . ASP A 1 225 ? 18.045 -6.127 4.462 1.00 91.50 225 ASP A C 1
ATOM 1801 O O . ASP A 1 225 ? 19.203 -6.051 4.053 1.00 91.50 225 ASP A O 1
ATOM 1805 N N . VAL A 1 226 ? 17.790 -6.693 5.644 1.00 91.62 226 VAL A N 1
ATOM 1806 C CA . VAL A 1 226 ? 18.819 -7.356 6.461 1.00 91.62 226 VAL A CA 1
ATOM 1807 C C . VAL A 1 226 ? 18.635 -8.868 6.353 1.00 91.62 226 VAL A C 1
ATOM 1809 O O . VAL A 1 226 ? 17.841 -9.465 7.074 1.00 91.62 226 VAL A O 1
ATOM 1812 N N . ASP A 1 227 ? 19.368 -9.497 5.431 1.00 84.94 227 ASP A N 1
ATOM 1813 C CA . ASP A 1 227 ? 19.127 -10.887 5.006 1.00 84.94 227 ASP A CA 1
ATOM 1814 C C . ASP A 1 227 ? 19.261 -11.921 6.132 1.00 84.94 227 ASP A C 1
ATOM 1816 O O . ASP A 1 227 ? 18.497 -12.880 6.184 1.00 84.94 227 ASP A O 1
ATOM 1820 N N . HIS A 1 228 ? 20.182 -11.702 7.071 1.00 87.31 228 HIS A N 1
ATOM 1821 C CA . HIS A 1 228 ? 20.444 -12.629 8.177 1.00 87.31 228 HIS A CA 1
ATOM 1822 C C . HIS A 1 228 ? 19.599 -12.365 9.430 1.00 87.31 228 HIS A C 1
ATOM 1824 O O . HIS A 1 228 ? 19.781 -13.036 10.446 1.00 87.31 228 HIS A O 1
ATOM 1830 N N . LEU A 1 229 ? 18.700 -11.377 9.398 1.00 89.75 229 LEU A N 1
ATOM 1831 C CA . LEU A 1 229 ? 17.893 -11.041 10.561 1.00 89.75 229 LEU A CA 1
ATOM 1832 C C . LEU A 1 229 ? 16.694 -11.986 10.674 1.00 89.75 229 LEU A C 1
ATOM 1834 O O . LEU A 1 229 ? 15.759 -11.940 9.871 1.00 89.75 229 LEU A O 1
ATOM 1838 N N . ALA A 1 230 ? 16.706 -12.821 11.713 1.00 89.44 230 ALA A N 1
ATOM 1839 C CA . ALA A 1 230 ? 15.564 -13.657 12.057 1.00 89.44 230 ALA A CA 1
ATOM 1840 C C . ALA A 1 230 ? 14.318 -12.793 12.316 1.00 89.44 230 ALA A C 1
ATOM 1842 O O . ALA A 1 230 ? 14.411 -11.714 12.902 1.00 89.44 230 ALA A O 1
ATOM 1843 N N . PHE A 1 231 ? 13.149 -13.280 11.892 1.00 91.25 231 PHE A N 1
ATOM 1844 C CA . PHE A 1 231 ? 11.855 -12.614 12.097 1.00 91.25 231 PHE A CA 1
ATOM 1845 C C . PHE A 1 231 ? 11.750 -11.197 11.501 1.00 91.25 231 PHE A C 1
ATOM 1847 O O . PHE A 1 231 ? 10.910 -10.410 11.939 1.00 91.25 231 PHE A O 1
ATOM 1854 N N . LYS A 1 232 ? 12.565 -10.849 10.492 1.00 93.56 232 LYS A N 1
ATOM 1855 C CA . LYS A 1 232 ? 12.559 -9.505 9.882 1.00 93.56 232 LYS A CA 1
ATOM 1856 C C . LYS A 1 232 ? 11.169 -9.034 9.436 1.00 93.56 232 LYS A C 1
ATOM 1858 O O . LYS A 1 232 ? 10.816 -7.884 9.675 1.00 93.56 232 LYS A O 1
ATOM 1863 N N . ASN A 1 233 ? 10.346 -9.920 8.875 1.00 93.81 233 ASN A N 1
ATOM 1864 C CA . ASN A 1 233 ? 8.980 -9.594 8.454 1.00 93.81 233 ASN A CA 1
ATOM 1865 C C . ASN A 1 233 ? 8.096 -9.205 9.652 1.00 93.81 233 ASN A C 1
ATOM 1867 O O . ASN A 1 233 ? 7.452 -8.158 9.627 1.00 93.81 233 ASN A O 1
ATOM 1871 N N . LEU A 1 234 ? 8.148 -9.961 10.755 1.00 96.50 234 LEU A N 1
ATOM 1872 C CA . LEU A 1 234 ? 7.451 -9.613 11.999 1.00 96.50 234 LEU A CA 1
ATOM 1873 C C . LEU A 1 234 ? 7.948 -8.290 12.604 1.00 96.50 234 LEU A C 1
ATOM 1875 O O . LEU A 1 234 ? 7.145 -7.506 13.117 1.00 96.50 234 LEU A O 1
ATOM 1879 N N . ILE A 1 235 ? 9.251 -7.996 12.509 1.00 97.19 235 ILE A N 1
ATOM 1880 C CA . ILE A 1 235 ? 9.805 -6.698 12.926 1.00 97.19 235 ILE A CA 1
ATOM 1881 C C . ILE A 1 235 ? 9.202 -5.572 12.080 1.00 97.19 235 ILE A C 1
ATOM 1883 O O . ILE A 1 235 ? 8.770 -4.566 12.638 1.00 97.19 235 ILE A O 1
ATOM 1887 N N . VAL A 1 236 ? 9.106 -5.741 10.759 1.00 97.50 236 VAL A N 1
ATOM 1888 C CA . VAL A 1 236 ? 8.486 -4.762 9.850 1.00 97.50 236 VAL A CA 1
ATOM 1889 C C . VAL A 1 236 ? 6.994 -4.574 10.150 1.00 97.50 236 VAL A C 1
ATOM 1891 O O . VAL A 1 236 ? 6.508 -3.437 10.161 1.00 97.50 236 VAL A O 1
ATOM 1894 N N . VAL A 1 237 ? 6.268 -5.655 10.443 1.00 98.25 237 VAL A N 1
ATOM 1895 C CA . VAL A 1 237 ? 4.859 -5.623 10.869 1.00 98.25 237 VAL A CA 1
ATOM 1896 C C . VAL A 1 237 ? 4.705 -4.790 12.148 1.00 98.25 237 VAL A C 1
ATOM 1898 O O . VAL A 1 237 ? 3.909 -3.844 12.184 1.00 98.25 237 VAL A O 1
ATOM 1901 N N . GLY A 1 238 ? 5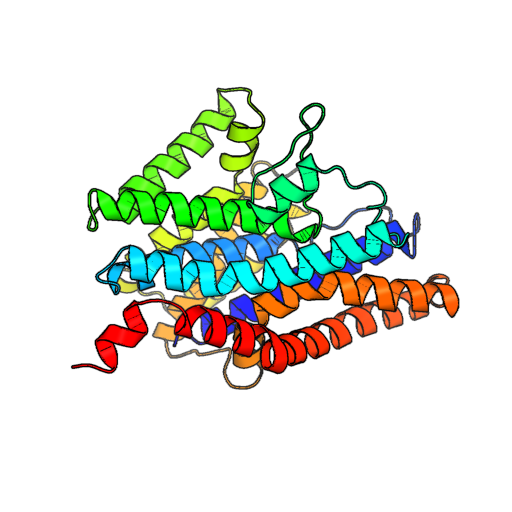.512 -5.074 13.176 1.00 98.25 238 GLY A N 1
ATOM 1902 C CA . GLY A 1 238 ? 5.518 -4.328 14.437 1.00 98.25 238 GLY A CA 1
ATOM 1903 C C . GLY A 1 238 ? 5.954 -2.869 14.272 1.00 98.25 238 GLY A C 1
ATOM 1904 O O . GLY A 1 238 ? 5.339 -1.962 14.834 1.00 98.25 238 GLY A O 1
ATOM 1905 N N . ALA A 1 239 ? 6.963 -2.614 13.441 1.00 98.12 239 ALA A N 1
ATOM 1906 C CA . ALA A 1 239 ? 7.457 -1.280 13.122 1.00 98.12 239 ALA A CA 1
ATOM 1907 C C . ALA A 1 239 ? 6.392 -0.427 12.416 1.00 98.12 239 ALA A C 1
ATOM 1909 O O . ALA A 1 239 ? 6.188 0.738 12.764 1.00 98.12 239 ALA A O 1
ATOM 1910 N N . SER A 1 240 ? 5.647 -1.025 11.485 1.00 98.38 240 SER A N 1
ATOM 1911 C CA . SER A 1 240 ? 4.519 -0.381 10.804 1.00 98.38 240 SER A CA 1
ATOM 1912 C C . SER A 1 240 ? 3.403 -0.017 11.784 1.00 98.38 240 SER A C 1
ATOM 1914 O O . SER A 1 240 ? 2.856 1.086 11.725 1.00 98.38 240 SER A O 1
ATOM 1916 N N . ALA A 1 241 ? 3.103 -0.907 12.735 1.00 98.50 241 ALA A N 1
ATOM 1917 C CA . ALA A 1 241 ? 2.153 -0.634 13.807 1.00 98.50 241 ALA A CA 1
ATOM 1918 C C . ALA A 1 241 ? 2.617 0.508 14.720 1.00 98.50 241 ALA A C 1
ATOM 1920 O O . ALA A 1 241 ? 1.840 1.418 15.021 1.00 98.50 241 ALA A O 1
ATOM 1921 N N . LEU A 1 242 ? 3.899 0.517 15.092 1.00 98.00 242 LEU A N 1
ATOM 1922 C CA . LEU A 1 242 ? 4.497 1.561 15.917 1.00 98.00 242 LEU A CA 1
ATOM 1923 C C . LEU A 1 242 ? 4.463 2.932 15.227 1.00 98.00 242 LEU A C 1
ATOM 1925 O O . LEU A 1 242 ? 4.152 3.929 15.881 1.00 98.00 242 LEU A O 1
ATOM 1929 N N . LEU A 1 243 ? 4.707 2.992 13.912 1.00 97.88 243 LEU A N 1
ATOM 1930 C CA . LEU A 1 243 ? 4.571 4.217 13.117 1.00 97.88 243 LEU A CA 1
ATOM 1931 C C . LEU A 1 243 ? 3.142 4.762 13.161 1.00 97.88 243 LEU A C 1
ATOM 1933 O O . LEU A 1 243 ? 2.935 5.940 13.463 1.00 97.88 243 LEU A O 1
ATOM 1937 N N . VAL A 1 244 ? 2.150 3.909 12.884 1.00 98.19 244 VAL A N 1
ATOM 1938 C CA . VAL A 1 244 ? 0.735 4.307 12.868 1.00 98.19 244 VAL A CA 1
ATOM 1939 C C . VAL A 1 244 ? 0.276 4.756 14.251 1.00 98.19 244 VAL A C 1
ATOM 1941 O O . VAL A 1 244 ? -0.325 5.826 14.377 1.00 98.19 244 VAL A O 1
ATOM 1944 N N . PHE A 1 245 ? 0.594 3.991 15.297 1.00 98.12 245 PHE A N 1
ATOM 1945 C CA . PHE A 1 245 ? 0.226 4.336 16.667 1.00 98.12 245 PHE A CA 1
ATOM 1946 C C . PHE A 1 245 ? 0.856 5.662 17.106 1.00 98.12 245 PHE A C 1
ATOM 1948 O O . PHE A 1 245 ? 0.160 6.547 17.605 1.00 98.12 245 PHE A O 1
ATOM 1955 N N . SER A 1 246 ? 2.153 5.846 16.848 1.00 97.19 246 SER A N 1
ATOM 1956 C CA . SER A 1 246 ? 2.878 7.069 17.209 1.00 97.19 246 SER A CA 1
ATOM 1957 C C . SER A 1 246 ? 2.339 8.296 16.469 1.00 97.19 246 SER A C 1
ATOM 1959 O O . SER A 1 246 ? 2.165 9.361 17.064 1.00 97.19 246 SER A O 1
ATOM 1961 N N . ALA A 1 247 ? 1.999 8.151 15.185 1.00 96.38 247 ALA A N 1
ATOM 1962 C CA . ALA A 1 247 ? 1.378 9.211 14.398 1.00 96.38 247 ALA A CA 1
ATOM 1963 C C . ALA A 1 247 ? -0.008 9.606 14.938 1.00 96.38 247 ALA A C 1
ATOM 1965 O O . ALA A 1 247 ? -0.319 10.798 15.013 1.00 96.38 247 ALA A O 1
ATOM 1966 N N . LEU A 1 248 ? -0.828 8.634 15.353 1.00 95.94 248 LEU A N 1
ATOM 1967 C CA . LEU A 1 248 ? -2.127 8.889 15.983 1.00 95.94 248 LEU A CA 1
ATOM 1968 C C . LEU A 1 248 ? -1.979 9.613 17.329 1.00 95.94 248 LEU A C 1
ATOM 1970 O O . LEU A 1 248 ? -2.694 10.583 17.580 1.00 95.94 248 LEU A O 1
ATOM 1974 N N . GLN A 1 249 ? -1.033 9.188 18.169 1.00 96.06 249 GLN A N 1
ATOM 1975 C CA . GLN A 1 249 ? -0.783 9.803 19.477 1.00 96.06 249 GLN A CA 1
ATOM 1976 C C . GLN A 1 249 ? -0.218 11.226 19.360 1.00 96.06 249 GLN A C 1
ATOM 1978 O O . GLN A 1 249 ? -0.601 12.106 20.133 1.00 96.06 249 GLN A O 1
ATOM 1983 N N . LEU A 1 250 ? 0.621 11.515 18.358 1.00 94.94 250 LEU A N 1
ATOM 1984 C CA . LEU A 1 250 ? 1.059 12.890 18.071 1.00 94.94 250 LEU A CA 1
ATOM 1985 C C . LEU A 1 250 ? -0.115 13.813 17.738 1.00 94.94 250 LEU A C 1
ATOM 1987 O O . LEU A 1 250 ? -0.136 14.963 18.180 1.00 94.94 250 LEU A O 1
ATOM 1991 N N . GLU A 1 251 ? -1.114 13.315 17.010 1.00 93.19 251 GLU A N 1
ATOM 1992 C CA . GLU A 1 251 ? -2.316 14.088 16.699 1.00 93.19 251 GLU A CA 1
ATOM 1993 C C . GLU A 1 251 ? -3.126 14.396 17.970 1.00 93.19 251 GLU A C 1
ATOM 1995 O O . GLU A 1 251 ? -3.561 15.536 18.147 1.00 93.19 251 GLU A O 1
ATOM 2000 N N . THR A 1 252 ? -3.229 13.443 18.906 1.00 91.69 252 THR A N 1
ATOM 2001 C CA . THR A 1 252 ? -3.797 13.668 20.252 1.00 91.69 252 THR A CA 1
ATOM 2002 C C . THR A 1 252 ? -3.007 14.725 21.036 1.00 91.69 252 THR A C 1
ATOM 2004 O O . THR A 1 252 ? -3.597 15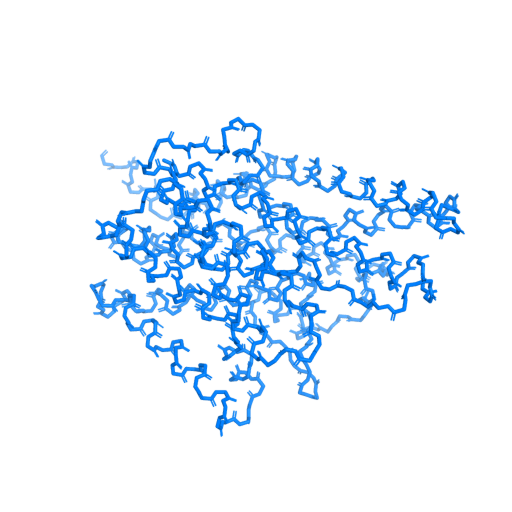.582 21.691 1.00 91.69 252 THR A O 1
ATOM 2007 N N . ASN A 1 253 ? -1.679 14.758 20.882 1.00 91.25 253 ASN A N 1
ATOM 2008 C CA . ASN A 1 253 ? -0.790 15.790 21.435 1.00 91.25 253 ASN A CA 1
ATOM 2009 C C . ASN A 1 253 ? -0.833 17.130 20.660 1.00 91.25 253 ASN A C 1
ATOM 2011 O O . ASN A 1 253 ? 0.036 17.987 20.840 1.00 91.25 253 ASN A O 1
ATOM 2015 N N . ARG A 1 254 ? -1.817 17.333 19.769 1.00 91.44 254 ARG A N 1
ATOM 2016 C CA . ARG A 1 254 ? -1.969 18.520 18.903 1.00 91.44 254 ARG A CA 1
ATOM 2017 C C . ARG A 1 254 ? -0.784 18.762 17.954 1.00 91.44 254 ARG A C 1
ATOM 2019 O O . ARG A 1 254 ? -0.644 19.854 17.402 1.00 91.44 254 ARG A O 1
ATOM 2026 N N . LYS A 1 255 ? 0.065 17.756 17.724 1.00 92.44 255 LYS A N 1
ATOM 2027 C CA . LYS A 1 255 ? 1.160 17.779 16.745 1.00 92.44 255 LYS A CA 1
ATOM 2028 C C . LYS A 1 255 ? 0.668 17.159 15.440 1.00 92.44 255 LYS A C 1
ATOM 2030 O O . LYS A 1 255 ? 0.769 15.955 15.213 1.00 92.44 255 LYS A O 1
ATOM 2035 N N . THR A 1 256 ? 0.086 17.997 14.584 1.00 89.00 256 THR A N 1
ATOM 2036 C CA . THR A 1 256 ? -0.447 17.560 13.288 1.00 89.00 256 THR A CA 1
ATOM 2037 C C . THR A 1 256 ? 0.547 17.803 12.161 1.00 89.00 256 THR A C 1
ATOM 2039 O O . THR A 1 256 ? 0.887 18.955 11.886 1.00 89.00 256 THR A O 1
ATOM 2042 N N . VAL A 1 257 ? 0.926 16.739 11.461 1.00 78.56 257 VAL A N 1
ATOM 2043 C CA . VAL A 1 257 ? 1.658 16.752 10.194 1.00 78.56 257 VAL A CA 1
ATOM 2044 C C . VAL A 1 257 ? 0.708 16.208 9.131 1.00 78.56 257 VAL A C 1
ATOM 2046 O O . VAL A 1 257 ? -0.006 15.241 9.363 1.00 78.56 257 VAL A O 1
ATOM 2049 N N . GLY A 1 258 ? 0.645 16.844 7.964 1.00 73.19 258 GLY A N 1
ATOM 2050 C CA . GLY A 1 258 ? -0.241 16.372 6.897 1.00 73.19 258 GLY A CA 1
ATOM 2051 C C . GLY A 1 258 ? -1.405 17.286 6.551 1.00 73.19 258 GLY A C 1
ATOM 2052 O O . GLY A 1 258 ? -2.406 16.811 6.033 1.00 73.19 258 GLY A O 1
ATOM 2053 N N . ARG A 1 259 ? -1.305 18.595 6.802 1.00 85.75 259 ARG A N 1
ATOM 2054 C CA . ARG A 1 259 ? -2.269 19.574 6.269 1.00 85.75 259 ARG A CA 1
ATOM 2055 C C . ARG A 1 259 ? -1.978 19.892 4.796 1.00 85.75 259 ARG A C 1
ATOM 2057 O O . ARG A 1 259 ? -0.904 19.599 4.271 1.00 85.75 259 ARG A O 1
ATOM 2064 N N . GLY A 1 260 ? -2.943 20.513 4.119 1.00 89.06 260 GLY A N 1
ATOM 2065 C CA . GLY A 1 260 ? -2.749 21.081 2.782 1.00 89.06 260 GLY A CA 1
ATOM 2066 C C . GLY A 1 260 ? -2.410 20.042 1.710 1.00 89.06 260 GLY A C 1
ATOM 2067 O O . GLY A 1 260 ? -3.210 19.155 1.415 1.00 89.06 260 GLY A O 1
ATOM 2068 N N . PHE A 1 261 ? -1.248 20.185 1.066 1.00 86.62 261 PHE A N 1
ATOM 2069 C CA . PHE A 1 261 ? -0.834 19.307 -0.035 1.00 86.62 261 PHE A CA 1
ATOM 2070 C C . PHE A 1 261 ? -0.605 17.854 0.404 1.00 86.62 261 PHE A C 1
ATOM 2072 O O . PHE A 1 261 ? -1.050 16.949 -0.293 1.00 86.62 261 PHE A O 1
ATOM 2079 N N . ILE A 1 262 ? -0.016 17.623 1.580 1.00 88.88 262 ILE A N 1
ATOM 2080 C CA . ILE A 1 262 ? 0.246 16.264 2.079 1.00 88.88 262 ILE A CA 1
ATOM 2081 C C . ILE A 1 262 ? -1.070 15.505 2.309 1.00 88.88 262 ILE A C 1
ATOM 2083 O O . ILE A 1 262 ? -1.195 14.364 1.875 1.00 88.88 262 ILE A O 1
ATOM 2087 N N . SER A 1 263 ? -2.091 16.153 2.893 1.00 90.12 263 SER A N 1
ATOM 2088 C CA . SER A 1 263 ? -3.425 15.541 3.042 1.00 90.12 263 SER A CA 1
ATOM 2089 C C . SER A 1 263 ? -4.003 15.119 1.696 1.00 90.12 263 SER A C 1
ATOM 2091 O O . SER A 1 263 ? -4.578 14.042 1.572 1.00 90.12 263 SER A O 1
ATOM 2093 N N . ARG A 1 264 ? -3.854 15.981 0.681 1.00 90.00 264 ARG A N 1
ATOM 2094 C CA . ARG A 1 264 ? -4.363 15.728 -0.671 1.00 90.00 264 ARG A CA 1
ATOM 2095 C C . ARG A 1 264 ? -3.650 14.556 -1.342 1.00 90.00 264 ARG A C 1
ATOM 2097 O O . ARG A 1 264 ? -4.290 13.825 -2.090 1.00 90.00 264 ARG A O 1
ATOM 2104 N N . GLN A 1 265 ? -2.362 14.365 -1.060 1.00 91.00 265 GLN A N 1
ATOM 2105 C CA . GLN A 1 265 ? -1.628 13.181 -1.505 1.00 91.00 265 GLN A CA 1
ATOM 2106 C C . GLN A 1 265 ? -2.066 11.919 -0.755 1.00 91.00 265 GLN A C 1
ATOM 2108 O O . GLN A 1 265 ? -2.228 10.874 -1.375 1.00 91.00 265 GLN A O 1
ATOM 2113 N N . GLY A 1 266 ? -2.364 12.022 0.544 1.00 92.44 266 GLY A N 1
ATOM 2114 C CA . GLY A 1 266 ? -2.963 10.928 1.315 1.00 92.44 266 GLY A CA 1
ATOM 2115 C C . GLY A 1 266 ? -4.309 10.467 0.744 1.00 92.44 266 GLY A C 1
ATOM 2116 O O . GLY A 1 266 ? -4.545 9.268 0.596 1.00 92.44 266 GLY A O 1
ATOM 2117 N N . ASP A 1 267 ? -5.157 11.409 0.320 1.00 91.88 267 ASP A N 1
ATOM 2118 C CA . ASP A 1 267 ? -6.433 11.103 -0.341 1.00 91.88 267 ASP A CA 1
ATOM 2119 C C . ASP A 1 267 ? -6.241 10.416 -1.705 1.00 91.88 267 ASP A C 1
ATOM 2121 O O . ASP A 1 267 ? -7.004 9.513 -2.070 1.00 91.88 267 ASP A O 1
ATOM 2125 N N . ALA A 1 268 ? -5.208 10.830 -2.446 1.00 95.19 268 ALA A N 1
ATOM 2126 C CA . ALA A 1 268 ? -4.835 10.281 -3.747 1.00 95.19 268 ALA A CA 1
ATOM 2127 C C . ALA A 1 268 ? -3.987 8.997 -3.659 1.00 95.19 268 ALA A C 1
ATOM 2129 O O . ALA A 1 268 ? -3.652 8.432 -4.699 1.00 95.19 268 ALA A O 1
ATOM 2130 N N . SER A 1 269 ? -3.673 8.504 -2.452 1.00 96.56 269 SER A N 1
ATOM 2131 C CA . SER A 1 269 ? -2.722 7.403 -2.235 1.00 96.56 269 SER A CA 1
ATOM 2132 C C . SER A 1 269 ? -3.082 6.131 -3.008 1.00 96.56 269 SER A C 1
ATOM 2134 O O . SER A 1 269 ? -2.203 5.464 -3.538 1.00 96.56 269 SER A O 1
ATOM 2136 N N . TYR A 1 270 ? -4.379 5.821 -3.112 1.00 95.69 270 TYR A N 1
ATOM 2137 C CA . TYR A 1 270 ? -4.878 4.648 -3.839 1.00 95.69 270 TYR A CA 1
ATOM 2138 C C . TYR A 1 270 ? -4.706 4.794 -5.357 1.00 95.69 270 TYR A C 1
ATOM 2140 O O . TYR A 1 270 ? -4.197 3.894 -6.016 1.00 95.69 270 TYR A O 1
ATOM 2148 N N . SER A 1 271 ? -5.049 5.963 -5.906 1.00 96.88 271 SER A N 1
ATOM 2149 C CA . SER A 1 271 ? -4.826 6.267 -7.323 1.00 96.88 271 SER A CA 1
ATOM 2150 C C . SER A 1 271 ? -3.340 6.244 -7.679 1.00 96.88 271 SER A C 1
ATOM 2152 O O . SER A 1 271 ? -2.971 5.651 -8.687 1.00 96.88 271 SER A O 1
ATOM 2154 N N . LEU A 1 272 ? -2.481 6.839 -6.841 1.00 97.88 272 LEU A N 1
ATOM 2155 C CA . LEU A 1 272 ? -1.026 6.786 -7.006 1.00 97.88 272 LEU A CA 1
ATOM 2156 C C . LEU A 1 272 ? -0.520 5.334 -7.002 1.00 97.88 272 LEU A C 1
ATOM 2158 O O . LEU A 1 272 ? 0.224 4.934 -7.897 1.00 97.88 272 LEU A O 1
ATOM 2162 N N . TYR A 1 273 ? -0.978 4.528 -6.041 1.00 97.31 273 TYR A N 1
ATOM 2163 C CA . TYR A 1 273 ? -0.628 3.114 -5.933 1.00 97.31 273 TYR A CA 1
ATOM 2164 C C . TYR A 1 273 ? -1.023 2.301 -7.176 1.00 97.31 273 TYR A C 1
ATOM 2166 O O . TYR A 1 273 ? -0.246 1.465 -7.614 1.00 97.31 273 TYR A O 1
ATOM 2174 N N . LEU A 1 274 ? -2.173 2.560 -7.800 1.00 97.06 274 LEU A N 1
ATOM 2175 C CA . LEU A 1 274 ? -2.587 1.780 -8.971 1.00 97.06 274 LEU A CA 1
ATOM 2176 C C . LEU A 1 274 ? -2.045 2.293 -10.308 1.00 97.06 274 LEU A C 1
ATOM 2178 O O . LEU A 1 274 ? -1.869 1.498 -11.228 1.00 97.06 274 LEU A O 1
ATOM 2182 N N . ILE A 1 275 ? -1.802 3.601 -10.448 1.00 97.25 275 ILE A N 1
ATOM 2183 C CA . ILE A 1 275 ? -1.427 4.190 -11.743 1.00 97.25 275 ILE A CA 1
ATOM 2184 C C . ILE A 1 275 ? 0.087 4.231 -11.977 1.00 97.25 275 ILE A C 1
ATOM 2186 O O . ILE A 1 275 ? 0.522 4.265 -13.130 1.00 97.25 275 ILE A O 1
ATOM 2190 N N . HIS A 1 276 ? 0.906 4.226 -10.917 1.00 97.50 276 HIS A N 1
ATOM 2191 C CA . HIS A 1 276 ? 2.358 4.346 -11.070 1.00 97.50 276 HIS A CA 1
ATOM 2192 C C . HIS A 1 276 ? 2.993 3.263 -11.967 1.00 97.50 276 HIS A C 1
ATOM 2194 O O . HIS A 1 276 ? 3.912 3.629 -12.697 1.00 97.50 276 HIS A O 1
ATOM 2200 N N . PRO A 1 277 ? 2.512 1.998 -12.043 1.00 96.12 277 PRO A N 1
ATOM 2201 C CA . PRO A 1 277 ? 3.038 1.020 -12.997 1.00 96.12 277 PRO A CA 1
ATOM 2202 C C . PRO A 1 277 ? 3.045 1.535 -14.443 1.00 96.12 277 PRO A C 1
ATOM 2204 O O . PRO A 1 277 ? 4.038 1.402 -15.157 1.00 96.12 277 PRO A O 1
ATOM 2207 N N . PHE A 1 278 ? 1.957 2.181 -14.869 1.00 96.56 278 PHE A N 1
ATOM 2208 C CA . PHE A 1 278 ? 1.820 2.713 -16.226 1.00 96.56 278 PHE A CA 1
ATOM 2209 C C . PHE A 1 278 ? 2.799 3.862 -16.479 1.00 96.56 278 PHE A C 1
ATOM 2211 O O . PHE A 1 278 ? 3.413 3.931 -17.543 1.00 96.56 278 PHE A O 1
ATOM 2218 N N . VAL A 1 279 ? 2.978 4.739 -15.487 1.00 97.44 279 VAL A N 1
ATOM 2219 C CA . VAL A 1 279 ? 3.915 5.867 -15.570 1.00 97.44 279 VAL A CA 1
ATOM 2220 C C . VAL A 1 279 ? 5.356 5.370 -15.639 1.00 97.44 279 VAL A C 1
ATOM 2222 O O . VAL A 1 279 ? 6.105 5.804 -16.512 1.00 97.44 279 VAL A O 1
ATOM 2225 N N . LEU A 1 280 ? 5.734 4.428 -14.771 1.00 96.81 280 LEU A N 1
ATOM 2226 C CA . LEU A 1 280 ? 7.065 3.819 -14.768 1.00 96.81 280 LEU A CA 1
ATOM 2227 C C . LEU A 1 280 ? 7.364 3.150 -16.117 1.00 96.81 280 LEU A C 1
ATOM 2229 O O . LEU A 1 280 ? 8.421 3.385 -16.689 1.00 96.81 280 LEU A O 1
ATOM 2233 N N . GLN A 1 281 ? 6.423 2.391 -16.682 1.00 94.00 281 GLN A N 1
ATOM 2234 C CA . GLN A 1 281 ? 6.616 1.765 -17.997 1.00 94.00 281 GLN A CA 1
ATOM 2235 C C . GLN A 1 281 ? 6.789 2.777 -19.120 1.00 94.00 281 GLN A C 1
ATOM 2237 O O . GLN A 1 281 ? 7.662 2.617 -19.972 1.00 94.00 281 GLN A O 1
ATOM 2242 N N . PHE A 1 282 ? 5.967 3.823 -19.128 1.00 95.19 282 PHE A N 1
ATOM 2243 C CA . PHE A 1 282 ? 6.049 4.859 -20.145 1.00 95.19 282 PHE A CA 1
ATOM 2244 C C . PHE A 1 282 ? 7.388 5.607 -20.079 1.00 95.19 282 PHE A C 1
ATOM 2246 O O . PHE A 1 282 ? 8.115 5.660 -21.070 1.00 95.19 282 PHE A O 1
ATOM 2253 N N . ILE A 1 283 ? 7.758 6.113 -18.899 1.00 97.19 283 ILE A N 1
ATOM 2254 C CA . ILE A 1 283 ? 9.008 6.856 -18.696 1.00 97.19 283 ILE A CA 1
ATOM 2255 C C . ILE A 1 283 ? 10.237 5.956 -18.895 1.00 97.19 283 ILE A C 1
ATOM 2257 O O . ILE A 1 283 ? 11.221 6.392 -19.488 1.00 97.19 283 ILE A O 1
ATOM 2261 N N . GLY A 1 284 ? 10.180 4.690 -18.473 1.00 94.94 284 GLY A N 1
ATOM 2262 C CA . GLY A 1 284 ? 11.258 3.721 -18.682 1.00 94.94 284 GLY A CA 1
ATOM 2263 C C . GLY A 1 284 ? 11.521 3.446 -20.164 1.00 94.94 284 GLY A C 1
ATOM 2264 O O . GLY A 1 284 ? 12.669 3.471 -20.598 1.00 94.94 284 GLY A O 1
ATOM 2265 N N . LYS A 1 285 ? 10.468 3.278 -20.975 1.00 93.56 285 LYS A N 1
ATOM 2266 C CA . LYS A 1 285 ? 10.611 3.122 -22.433 1.00 93.56 285 LYS A CA 1
ATOM 2267 C C . LYS A 1 285 ? 11.192 4.375 -23.090 1.00 93.56 285 LYS A C 1
ATOM 2269 O O . LYS A 1 285 ? 12.069 4.247 -23.939 1.00 93.56 285 LYS A O 1
ATOM 2274 N N . LEU A 1 286 ? 10.770 5.572 -22.673 1.00 95.62 286 LEU A N 1
ATOM 2275 C CA . LEU A 1 286 ? 11.374 6.823 -23.153 1.00 95.62 286 LEU A CA 1
ATOM 2276 C C . LEU A 1 286 ? 12.861 6.915 -22.789 1.00 95.62 286 LEU A C 1
ATOM 2278 O O . LEU A 1 286 ? 13.664 7.312 -23.626 1.00 95.62 286 LEU A O 1
ATOM 2282 N N . SER A 1 287 ? 13.238 6.504 -21.576 1.00 95.94 287 SER A N 1
ATOM 2283 C CA . SER A 1 287 ? 14.638 6.471 -21.136 1.00 95.94 287 SER A CA 1
ATOM 2284 C C . SER A 1 287 ? 15.514 5.631 -22.069 1.00 95.94 287 SER A C 1
ATOM 2286 O O . SER A 1 287 ? 16.586 6.082 -22.463 1.00 95.94 287 SER A O 1
ATOM 2288 N N . ILE A 1 288 ? 15.022 4.462 -22.496 1.00 93.81 288 ILE A N 1
ATOM 2289 C CA . ILE A 1 288 ? 15.711 3.595 -23.465 1.00 93.81 288 ILE A CA 1
ATOM 2290 C C . ILE A 1 288 ? 15.806 4.269 -24.841 1.00 93.81 288 ILE A C 1
ATOM 2292 O O . ILE A 1 288 ? 16.881 4.309 -25.430 1.00 93.81 288 ILE A O 1
ATOM 2296 N N . VAL A 1 289 ? 14.703 4.836 -25.346 1.00 95.44 289 VAL A N 1
ATOM 2297 C CA . VAL A 1 289 ? 14.660 5.488 -26.671 1.00 95.44 289 VAL A CA 1
ATOM 2298 C C . VAL A 1 289 ? 15.626 6.672 -26.760 1.00 95.44 289 VAL A C 1
ATOM 2300 O O . VAL A 1 289 ? 16.287 6.849 -27.779 1.00 95.44 289 VAL A O 1
ATOM 2303 N N . PHE A 1 290 ? 15.735 7.466 -25.696 1.00 95.50 290 PHE A N 1
ATOM 2304 C CA . PHE A 1 290 ? 16.647 8.611 -25.635 1.00 95.50 290 PHE A CA 1
ATOM 2305 C C . PHE A 1 290 ? 18.057 8.249 -25.141 1.00 95.50 290 PHE A C 1
ATOM 2307 O O . PHE A 1 290 ? 18.884 9.141 -24.968 1.00 95.50 290 PHE A O 1
ATOM 2314 N N . GLY A 1 291 ? 18.342 6.967 -24.885 1.00 93.31 291 GLY A N 1
ATOM 2315 C CA . GLY A 1 291 ? 19.642 6.504 -24.397 1.00 93.31 291 GLY A CA 1
ATOM 2316 C C . GLY A 1 291 ? 20.011 7.000 -22.993 1.00 93.31 291 GLY A C 1
ATOM 2317 O O . GLY A 1 291 ? 21.181 6.963 -22.624 1.00 93.31 291 GLY A O 1
ATOM 2318 N N . LEU A 1 292 ? 19.041 7.457 -22.193 1.00 93.25 292 LEU A N 1
ATOM 2319 C CA . LEU A 1 292 ? 19.267 7.929 -20.821 1.00 93.25 292 LEU A CA 1
ATOM 2320 C C . LEU A 1 292 ? 19.608 6.781 -19.861 1.00 93.25 292 LEU A C 1
ATOM 2322 O O . LEU A 1 292 ? 20.235 7.006 -18.830 1.00 93.25 292 LEU A O 1
ATOM 2326 N N . ASN A 1 293 ? 19.239 5.545 -20.191 1.00 92.00 293 ASN A N 1
ATOM 2327 C CA . ASN A 1 293 ? 19.499 4.381 -19.347 1.00 92.00 293 ASN A CA 1
ATOM 2328 C C . ASN A 1 293 ? 20.969 3.913 -19.358 1.00 92.00 293 ASN A C 1
ATOM 2330 O O . ASN A 1 293 ? 21.332 3.049 -18.566 1.00 92.00 293 ASN A O 1
ATOM 2334 N N . THR A 1 294 ? 21.816 4.468 -20.231 1.00 89.31 294 THR A N 1
ATOM 2335 C CA . THR A 1 294 ? 23.227 4.061 -20.381 1.00 89.31 294 THR A CA 1
ATOM 2336 C C . THR A 1 294 ? 24.183 4.781 -19.429 1.00 89.31 294 THR A C 1
ATOM 2338 O O . THR A 1 294 ? 25.339 4.386 -19.299 1.00 89.31 294 THR A O 1
ATOM 2341 N N . THR A 1 295 ? 23.721 5.834 -18.746 1.00 91.19 295 THR A N 1
ATOM 2342 C CA . THR A 1 295 ? 24.545 6.656 -17.847 1.00 91.19 295 THR A CA 1
ATOM 2343 C C . THR A 1 295 ? 23.909 6.773 -16.466 1.00 91.19 295 THR A C 1
ATOM 2345 O O . THR A 1 295 ? 22.687 6.786 -16.323 1.00 91.19 295 THR A O 1
ATOM 2348 N N . ALA A 1 296 ? 24.734 6.925 -15.425 1.00 90.44 296 ALA A N 1
ATOM 2349 C CA . ALA A 1 296 ? 24.242 7.104 -14.057 1.00 90.44 296 ALA A CA 1
ATOM 2350 C C . ALA A 1 296 ? 23.380 8.373 -13.902 1.00 90.44 296 ALA A C 1
ATOM 2352 O O . ALA A 1 296 ? 22.351 8.354 -13.226 1.00 90.44 296 ALA A O 1
ATOM 2353 N N . SER A 1 297 ? 23.764 9.471 -14.562 1.00 92.94 297 SER A N 1
ATOM 2354 C CA . SER A 1 297 ? 22.998 10.721 -14.558 1.00 92.94 297 SER A CA 1
ATOM 2355 C C . SER A 1 297 ? 21.662 10.579 -15.289 1.00 92.94 297 SER A C 1
ATOM 2357 O O . SER A 1 297 ? 20.643 11.043 -14.782 1.00 92.94 297 SER A O 1
ATOM 2359 N N . GLY A 1 298 ? 21.630 9.896 -16.437 1.00 94.50 298 GLY A N 1
ATOM 2360 C CA . GLY A 1 298 ? 20.391 9.640 -17.167 1.00 94.50 298 GLY A CA 1
ATOM 2361 C C . GLY A 1 298 ? 19.430 8.712 -16.410 1.00 94.50 298 GLY A C 1
ATOM 2362 O O . GLY A 1 298 ? 18.223 8.972 -16.388 1.00 94.50 298 GLY A O 1
ATOM 2363 N N . LEU A 1 299 ? 19.941 7.706 -15.692 1.00 93.38 299 LEU A N 1
ATOM 2364 C CA . LEU A 1 299 ? 19.144 6.871 -14.784 1.00 93.38 299 LEU A CA 1
ATOM 2365 C C . LEU A 1 299 ? 18.573 7.679 -13.613 1.00 93.38 299 LEU A C 1
ATOM 2367 O O . LEU A 1 299 ? 17.395 7.528 -13.290 1.00 93.38 299 LEU A O 1
ATOM 2371 N N . LEU A 1 300 ? 19.360 8.583 -13.019 1.00 93.81 300 LEU A N 1
ATOM 2372 C CA . LEU A 1 300 ? 18.883 9.476 -11.959 1.00 93.81 300 LEU A CA 1
ATOM 2373 C C . LEU A 1 300 ? 17.772 10.410 -12.462 1.00 93.81 300 LEU A C 1
ATOM 2375 O O . LEU A 1 300 ? 16.735 10.535 -11.812 1.00 93.81 300 LEU A O 1
ATOM 2379 N N . ILE A 1 301 ? 17.948 11.017 -13.641 1.00 96.25 301 ILE A N 1
ATOM 2380 C CA . ILE A 1 301 ? 16.917 11.844 -14.291 1.00 96.25 301 ILE A CA 1
ATOM 2381 C C . ILE A 1 301 ? 15.651 11.017 -14.534 1.00 96.25 301 ILE A C 1
ATOM 2383 O O . ILE A 1 301 ? 14.547 11.470 -14.233 1.00 96.25 301 ILE A O 1
ATOM 2387 N N . THR A 1 302 ? 15.810 9.787 -15.027 1.00 96.44 302 THR A N 1
ATOM 2388 C CA . THR A 1 302 ? 14.700 8.859 -15.275 1.00 96.44 302 THR A CA 1
ATOM 2389 C C . THR A 1 302 ? 13.944 8.542 -13.983 1.00 96.44 302 THR A C 1
ATOM 2391 O O . THR A 1 302 ? 12.720 8.642 -13.957 1.00 96.44 302 THR A O 1
ATOM 2394 N N . ALA A 1 303 ? 14.650 8.228 -12.894 1.00 96.12 303 ALA A N 1
ATOM 2395 C CA . ALA A 1 303 ? 14.050 7.933 -11.594 1.00 96.12 303 ALA A CA 1
ATOM 2396 C C . ALA A 1 303 ? 13.294 9.141 -11.012 1.00 96.12 303 ALA A C 1
ATOM 2398 O O . ALA A 1 303 ? 12.158 9.003 -10.551 1.00 96.12 303 ALA A O 1
ATOM 2399 N N . ILE A 1 304 ? 13.880 10.342 -11.088 1.00 97.56 304 ILE A N 1
ATOM 2400 C CA . ILE A 1 304 ? 13.224 11.585 -10.654 1.00 97.56 304 ILE A CA 1
ATOM 2401 C C . ILE A 1 304 ? 11.965 11.842 -11.491 1.00 97.56 304 ILE A C 1
ATOM 2403 O O . ILE A 1 304 ? 10.910 12.151 -10.933 1.00 97.56 304 ILE A O 1
ATOM 2407 N N . ALA A 1 305 ? 12.042 11.666 -12.813 1.00 98.06 305 ALA A N 1
ATOM 2408 C CA . ALA A 1 305 ? 10.892 11.809 -13.697 1.00 98.06 305 ALA A CA 1
ATOM 2409 C C . ALA A 1 305 ? 9.786 10.804 -13.336 1.00 98.06 305 ALA A C 1
ATOM 2411 O O . ALA A 1 305 ? 8.641 11.208 -13.139 1.00 98.06 305 ALA A O 1
ATOM 2412 N N . MET A 1 306 ? 10.114 9.519 -13.163 1.00 98.19 306 MET A N 1
ATOM 2413 C CA . MET A 1 306 ? 9.149 8.496 -12.746 1.00 98.19 306 MET A CA 1
ATOM 2414 C C . MET A 1 306 ? 8.422 8.887 -11.457 1.00 98.19 306 MET A C 1
ATOM 2416 O O . MET A 1 306 ? 7.197 8.774 -11.397 1.00 98.19 306 MET A O 1
ATOM 2420 N N . LEU A 1 307 ? 9.142 9.389 -10.450 1.00 98.12 307 LEU A N 1
ATOM 2421 C CA . LEU A 1 307 ? 8.553 9.810 -9.180 1.00 98.12 307 LEU A CA 1
ATOM 2422 C C . LEU A 1 307 ? 7.618 11.016 -9.355 1.00 98.12 307 LEU A C 1
ATOM 2424 O O . LEU A 1 307 ? 6.454 10.965 -8.949 1.00 98.12 307 LEU A O 1
ATOM 2428 N N . VAL A 1 308 ? 8.113 12.093 -9.972 1.00 98.00 308 VAL A N 1
ATOM 2429 C CA . VAL A 1 308 ? 7.365 13.349 -10.139 1.00 98.00 308 VAL A CA 1
ATOM 2430 C C . VAL A 1 308 ? 6.111 13.124 -10.981 1.00 98.00 308 VAL A C 1
ATOM 2432 O O . VAL A 1 308 ? 5.016 13.529 -10.577 1.00 98.00 308 VAL A O 1
ATOM 2435 N N . PHE A 1 309 ? 6.238 12.426 -12.113 1.00 98.19 309 PHE A N 1
ATOM 2436 C CA . PHE A 1 309 ? 5.098 12.118 -12.970 1.00 98.19 309 PHE A CA 1
ATOM 2437 C C . PHE A 1 309 ? 4.128 11.144 -12.301 1.00 98.19 309 PHE A C 1
ATOM 2439 O O . PHE A 1 309 ? 2.924 11.326 -12.454 1.00 98.19 309 PHE A O 1
ATOM 2446 N N . SER A 1 310 ? 4.593 10.175 -11.504 1.00 98.31 310 SER A N 1
ATOM 2447 C CA . SER A 1 310 ? 3.684 9.278 -10.774 1.00 98.31 310 SER A CA 1
ATOM 2448 C C . SER A 1 310 ? 2.823 10.055 -9.783 1.00 98.31 310 SER A C 1
ATOM 2450 O O . SER A 1 310 ? 1.603 9.901 -9.788 1.00 98.31 310 SER A O 1
ATOM 2452 N N . ILE A 1 311 ? 3.422 10.954 -8.993 1.00 97.25 311 ILE A N 1
ATOM 2453 C CA . ILE A 1 311 ? 2.692 11.810 -8.042 1.00 97.25 311 ILE A CA 1
ATOM 2454 C C . ILE A 1 311 ? 1.702 12.725 -8.779 1.00 97.25 311 ILE A C 1
ATOM 2456 O O . ILE A 1 311 ? 0.544 12.850 -8.368 1.00 97.25 311 ILE A O 1
ATOM 2460 N N . ALA A 1 312 ? 2.130 13.352 -9.878 1.00 96.88 312 ALA A N 1
ATOM 2461 C CA . ALA A 1 312 ? 1.287 14.254 -10.658 1.00 96.88 312 ALA A CA 1
ATOM 2462 C C . ALA A 1 312 ? 0.105 13.519 -11.314 1.00 96.88 312 ALA A C 1
ATOM 2464 O O . ALA A 1 312 ? -1.049 13.903 -11.115 1.00 96.88 312 ALA A O 1
ATOM 2465 N N . VAL A 1 313 ? 0.375 12.435 -12.047 1.00 97.88 313 VAL A N 1
ATOM 2466 C CA . VAL A 1 313 ? -0.641 11.624 -12.735 1.00 97.88 313 VAL A CA 1
ATOM 2467 C C . VAL A 1 313 ? -1.570 10.956 -11.725 1.00 97.88 313 VAL A C 1
ATOM 2469 O O . VAL A 1 313 ? -2.782 11.004 -11.910 1.00 97.88 313 VAL A O 1
ATOM 2472 N N . GLY A 1 314 ? -1.043 10.420 -10.621 1.00 97.31 314 GLY A N 1
ATOM 2473 C CA . GLY A 1 314 ? -1.838 9.858 -9.526 1.00 97.31 314 GLY A CA 1
ATOM 2474 C C . GLY A 1 314 ? -2.818 10.867 -8.935 1.00 97.31 314 GLY A C 1
ATOM 2475 O O . GLY A 1 314 ? -4.000 10.561 -8.766 1.00 97.31 314 GLY A O 1
ATOM 2476 N N . TYR A 1 315 ? -2.371 12.102 -8.694 1.00 96.56 315 TYR A N 1
ATOM 2477 C CA . TYR A 1 315 ? -3.241 13.165 -8.194 1.00 96.56 315 TYR A CA 1
ATOM 2478 C C . TYR A 1 315 ? -4.287 13.622 -9.225 1.00 96.56 315 TYR A C 1
ATOM 2480 O O . TYR A 1 315 ? -5.451 13.841 -8.871 1.00 96.56 315 TYR A O 1
ATOM 2488 N N . ILE A 1 316 ? -3.907 13.749 -10.500 1.00 97.12 316 ILE A N 1
ATOM 2489 C CA . ILE A 1 316 ? -4.842 14.093 -11.581 1.00 97.12 316 ILE A CA 1
ATOM 2490 C C . ILE A 1 316 ? -5.902 12.996 -11.711 1.00 97.12 316 ILE A C 1
ATOM 2492 O O . ILE A 1 316 ? -7.092 13.300 -11.629 1.00 97.12 316 ILE A O 1
ATOM 2496 N N . PHE A 1 317 ? -5.483 11.733 -11.817 1.00 97.56 317 PHE A N 1
ATOM 2497 C CA . PHE A 1 317 ? -6.359 10.566 -11.914 1.00 97.56 317 PHE A CA 1
ATOM 2498 C C . PHE A 1 317 ? -7.323 10.482 -10.724 1.00 97.56 317 PHE A C 1
ATOM 2500 O O . PHE A 1 317 ? -8.527 10.280 -10.908 1.00 97.56 317 PHE A O 1
ATOM 2507 N N . HIS A 1 318 ? -6.827 10.733 -9.507 1.00 96.50 318 HIS A N 1
ATOM 2508 C CA . HIS A 1 318 ? -7.652 10.817 -8.303 1.00 96.50 318 HIS A CA 1
ATOM 2509 C C . HIS A 1 318 ? -8.793 11.834 -8.461 1.00 96.50 318 HIS A C 1
ATOM 2511 O O . HIS A 1 318 ? -9.962 11.555 -8.174 1.00 96.50 318 HIS A O 1
ATOM 2517 N N . ARG A 1 319 ? -8.459 13.046 -8.918 1.00 95.62 319 ARG A N 1
ATOM 2518 C CA . ARG A 1 319 ? -9.401 14.168 -9.021 1.00 95.62 319 ARG A CA 1
ATOM 2519 C C . ARG A 1 319 ? -10.406 13.994 -10.157 1.00 95.62 319 ARG A C 1
ATOM 2521 O O . ARG A 1 319 ? -11.558 14.395 -9.983 1.00 95.62 319 ARG A O 1
ATOM 2528 N N . THR A 1 320 ? -9.986 13.439 -11.291 1.00 95.88 320 THR A N 1
ATOM 2529 C CA . THR A 1 320 ? -10.789 13.397 -12.520 1.00 95.88 320 THR A CA 1
ATOM 2530 C C . THR A 1 320 ? -11.534 12.083 -12.711 1.00 95.88 320 THR A C 1
ATOM 2532 O O . THR A 1 320 ? -12.685 12.125 -13.136 1.00 95.88 320 THR A O 1
ATOM 2535 N N . ILE A 1 321 ? -10.928 10.942 -12.380 1.00 95.81 321 ILE A N 1
ATOM 2536 C CA . ILE A 1 321 ? -11.474 9.611 -12.673 1.00 95.81 321 ILE A CA 1
ATOM 2537 C C . ILE A 1 321 ? -11.970 8.950 -11.390 1.00 95.81 321 ILE A C 1
ATOM 2539 O O . ILE A 1 321 ? -13.173 8.733 -11.248 1.00 95.81 321 ILE A O 1
ATOM 2543 N N . GLU A 1 322 ? -11.087 8.704 -10.418 1.00 93.94 322 GLU A N 1
ATOM 2544 C CA . GLU A 1 322 ? -11.430 7.947 -9.205 1.00 93.94 322 GLU A CA 1
ATOM 2545 C C . GLU A 1 322 ? -12.624 8.563 -8.463 1.00 93.94 322 GLU A C 1
ATOM 2547 O O . GLU A 1 322 ? -13.610 7.879 -8.187 1.00 93.94 322 GLU A O 1
ATOM 2552 N N . ARG A 1 323 ? -12.588 9.872 -8.172 1.00 92.38 323 ARG A N 1
ATOM 2553 C CA . ARG A 1 323 ? -13.696 10.546 -7.472 1.00 92.38 323 ARG A CA 1
ATOM 2554 C C . ARG A 1 323 ? -15.021 10.445 -8.227 1.00 92.38 323 ARG A C 1
ATOM 2556 O O . ARG A 1 323 ? -16.068 10.381 -7.584 1.00 92.38 323 ARG A O 1
ATOM 2563 N N . ARG A 1 324 ? -14.998 10.450 -9.564 1.00 92.50 324 ARG A N 1
ATOM 2564 C CA . ARG A 1 324 ? -16.211 10.321 -10.387 1.00 92.50 324 ARG A CA 1
ATOM 2565 C C . ARG A 1 324 ? -16.744 8.894 -10.357 1.00 92.50 324 ARG A C 1
ATOM 2567 O O . ARG A 1 324 ? -17.936 8.721 -10.129 1.00 92.50 324 ARG A O 1
ATOM 2574 N N . LEU A 1 325 ? -15.869 7.897 -10.494 1.00 91.19 325 LEU A N 1
ATOM 2575 C CA . LEU A 1 325 ? -16.239 6.484 -10.412 1.00 91.19 325 LEU A CA 1
ATOM 2576 C C . LEU A 1 325 ? -16.853 6.142 -9.053 1.00 91.19 325 LEU A C 1
ATOM 2578 O O . LEU A 1 325 ? -17.933 5.563 -9.006 1.00 91.19 325 LEU A O 1
ATOM 2582 N N . ILE A 1 326 ? -16.232 6.583 -7.955 1.00 88.75 326 ILE A N 1
ATOM 2583 C CA . ILE A 1 326 ? -16.756 6.359 -6.599 1.00 88.75 326 ILE A CA 1
ATOM 2584 C C . ILE A 1 326 ? -18.151 6.976 -6.446 1.00 88.75 326 ILE A C 1
ATOM 2586 O O . ILE A 1 326 ? -19.050 6.343 -5.896 1.00 88.75 326 ILE A O 1
ATOM 2590 N N . ARG A 1 327 ? -18.356 8.208 -6.936 1.00 87.94 327 ARG A N 1
ATOM 2591 C CA . ARG A 1 327 ? -19.670 8.874 -6.883 1.00 87.94 327 ARG A CA 1
ATOM 2592 C C . ARG A 1 327 ? -20.719 8.127 -7.705 1.00 87.94 327 ARG A C 1
ATOM 2594 O O . ARG A 1 327 ? -21.803 7.879 -7.189 1.00 87.94 327 ARG A O 1
ATOM 2601 N N . ALA A 1 328 ? -20.387 7.733 -8.933 1.00 87.12 328 ALA A N 1
ATOM 2602 C CA . ALA A 1 328 ? -21.294 6.993 -9.806 1.00 87.12 328 ALA A CA 1
ATOM 2603 C C . ALA A 1 328 ? -21.691 5.635 -9.205 1.00 87.12 328 ALA A C 1
ATOM 2605 O O . ALA A 1 328 ? -22.860 5.260 -9.247 1.00 87.12 328 ALA A O 1
ATOM 2606 N N . PHE A 1 329 ? -20.741 4.922 -8.592 1.00 81.50 329 PHE A N 1
ATOM 2607 C CA . PHE A 1 329 ? -21.000 3.627 -7.961 1.00 81.50 329 PHE A CA 1
ATOM 2608 C C . PHE A 1 329 ? -21.886 3.757 -6.713 1.00 81.50 329 PHE A C 1
ATOM 2610 O O . PHE A 1 329 ? -22.771 2.933 -6.501 1.00 81.50 329 PHE A O 1
ATOM 2617 N N . ARG A 1 330 ? -21.694 4.823 -5.920 1.00 78.94 330 ARG A N 1
ATOM 2618 C CA . ARG A 1 330 ? -22.511 5.116 -4.728 1.00 78.94 330 ARG A CA 1
ATOM 2619 C C . ARG A 1 330 ? -23.933 5.584 -5.047 1.00 78.94 330 ARG A C 1
ATOM 2621 O O . ARG A 1 330 ? -24.841 5.284 -4.287 1.00 78.94 330 ARG A O 1
ATOM 2628 N N . GLN A 1 331 ? -24.141 6.316 -6.143 1.00 66.50 331 GLN A N 1
ATOM 2629 C CA . GLN A 1 331 ? -25.475 6.799 -6.538 1.00 66.50 331 GLN A CA 1
ATOM 2630 C C . GLN A 1 331 ? -26.378 5.693 -7.098 1.00 66.50 331 GLN A C 1
ATOM 2632 O O . GLN A 1 331 ? -27.597 5.809 -7.044 1.00 66.50 331 GLN A O 1
ATOM 2637 N N . ARG A 1 332 ? -25.798 4.614 -7.631 1.00 59.28 332 ARG A N 1
ATOM 2638 C CA . ARG A 1 332 ? -26.540 3.488 -8.218 1.00 59.28 332 ARG A CA 1
ATOM 2639 C C . ARG A 1 332 ? -26.991 2.443 -7.190 1.00 59.28 332 ARG A C 1
ATOM 2641 O O . ARG A 1 332 ? -27.432 1.370 -7.588 1.00 59.28 332 ARG A O 1
ATOM 2648 N N . THR A 1 333 ? -26.863 2.718 -5.890 1.00 54.62 333 THR A N 1
ATOM 2649 C CA . THR A 1 333 ? -27.169 1.754 -4.822 1.00 54.62 333 THR A CA 1
ATOM 2650 C C . THR A 1 333 ? -28.300 2.232 -3.899 1.00 54.62 333 THR A C 1
ATOM 2652 O O . THR A 1 333 ? -28.389 3.429 -3.621 1.00 54.62 333 THR A O 1
ATOM 2655 N N . PRO A 1 334 ? -29.174 1.329 -3.402 1.00 46.94 334 PRO A N 1
ATOM 2656 C CA . PRO A 1 334 ? -30.496 1.682 -2.859 1.00 46.94 334 PRO A CA 1
ATOM 2657 C C . PRO A 1 334 ? -30.491 2.553 -1.596 1.00 46.94 334 PRO A C 1
ATOM 2659 O O . PRO A 1 334 ? -31.504 3.166 -1.277 1.00 46.94 334 PRO A O 1
ATOM 2662 N N . ILE A 1 335 ? -29.363 2.650 -0.887 1.00 48.31 335 ILE A N 1
ATOM 2663 C CA . ILE A 1 335 ? -29.252 3.423 0.361 1.00 48.31 335 ILE A CA 1
ATOM 2664 C C . ILE A 1 335 ? -29.435 4.931 0.102 1.00 48.31 335 ILE A C 1
ATOM 2666 O O . ILE A 1 335 ? -30.087 5.611 0.886 1.00 48.31 335 ILE A O 1
ATOM 2670 N N . ALA A 1 336 ? -28.973 5.449 -1.043 1.00 39.31 336 ALA A N 1
ATOM 2671 C CA . ALA A 1 336 ? -29.151 6.862 -1.405 1.00 39.31 336 ALA A CA 1
ATOM 2672 C C . ALA A 1 336 ? -30.589 7.213 -1.847 1.00 39.31 336 ALA A C 1
ATOM 2674 O O . ALA A 1 336 ? -30.949 8.388 -1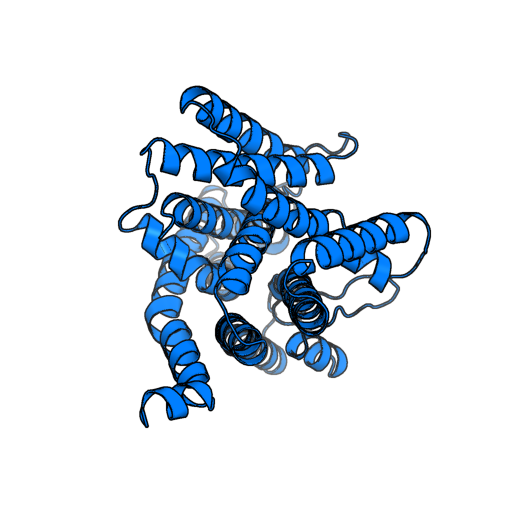.915 1.00 39.31 336 ALA A O 1
ATOM 2675 N N . LEU A 1 337 ? -31.420 6.210 -2.157 1.00 38.28 337 LEU A N 1
ATOM 2676 C CA . LEU A 1 337 ? -32.829 6.408 -2.516 1.00 38.28 337 LEU A CA 1
ATOM 2677 C C . LEU A 1 337 ? -33.754 6.420 -1.290 1.00 38.28 337 LEU A C 1
ATOM 2679 O O . LEU A 1 337 ? -34.887 6.880 -1.408 1.00 38.28 337 LEU A O 1
ATOM 2683 N N . ALA A 1 338 ? -33.273 5.959 -0.130 1.00 35.94 338 ALA A N 1
ATOM 2684 C CA . ALA A 1 338 ? -33.993 6.046 1.138 1.00 35.94 338 ALA A CA 1
ATOM 2685 C C . ALA A 1 338 ? -33.807 7.418 1.817 1.00 35.94 338 ALA A C 1
ATOM 2687 O O . ALA A 1 338 ? -34.771 7.969 2.332 1.00 35.94 338 ALA A O 1
ATOM 2688 N N . GLU A 1 339 ? -32.612 8.020 1.741 1.00 37.69 339 GLU A N 1
ATOM 2689 C CA . GLU A 1 339 ? -32.345 9.357 2.312 1.00 37.69 339 GLU A CA 1
ATOM 2690 C C . GLU A 1 339 ? -33.002 10.512 1.530 1.00 37.69 339 GLU A C 1
ATOM 2692 O O . GLU A 1 339 ? -33.222 11.577 2.089 1.00 37.69 339 GLU A O 1
ATOM 2697 N N . ASN A 1 340 ? -33.358 10.313 0.256 1.00 33.19 340 ASN A N 1
ATOM 2698 C CA . ASN A 1 340 ? -34.064 11.317 -0.560 1.00 33.19 340 ASN A CA 1
ATOM 2699 C C . ASN A 1 340 ? -35.599 11.168 -0.538 1.00 33.19 340 ASN A C 1
ATOM 2701 O O . ASN A 1 340 ? -36.291 11.838 -1.304 1.00 33.19 340 ASN A O 1
ATOM 2705 N N . ARG A 1 341 ? -36.138 10.262 0.286 1.00 33.53 341 ARG A N 1
ATOM 2706 C CA . ARG A 1 341 ? -37.586 10.036 0.445 1.00 33.53 341 ARG A CA 1
ATOM 2707 C C . ARG A 1 341 ? -38.059 10.134 1.905 1.00 33.53 341 ARG A C 1
ATOM 2709 O O . ARG A 1 341 ? -39.175 9.702 2.184 1.00 33.53 341 ARG A O 1
ATOM 2716 N N . GLY A 1 342 ? -37.221 10.658 2.802 1.00 33.84 342 GLY A N 1
ATOM 2717 C CA . GLY A 1 342 ? -37.530 10.886 4.218 1.00 33.84 342 GLY A CA 1
ATOM 2718 C C . GLY A 1 342 ? -37.837 12.340 4.514 1.00 33.84 342 GLY A C 1
ATOM 2719 O O . GLY A 1 342 ? -37.049 13.191 4.043 1.00 33.84 342 GLY A O 1
#

Secondary structure (DSSP, 8-state):
--HHHHHHHHHHHHHHHHHHHHHHIIIIISTTT--S---TTTTHHHHHHHHHHHHHHHHHTT-S-HHHHHHHHHHHHHHHHHHHHHHHHHHHHTT--BTTB----HHHHHHHHHT--EEETTEEEPPSSGGGHHHHHHHHHHHHHHHHHHH-TTTHHHHHHHHHHHHHHHTTT---HHHHHHTSGGGHHHHHHHHHHHHTTT----HHHHHHHHHHHHHHHGGGG-TT-TTHHHHHHHHHHHHHHHHHHHHHTT-----THHHHHHHTHHHHHHHHHHHHHHHHHHHHHTTGGGSHHHHHHHHHHHHHHHHHHHHHHIIIIIHHHHHHHHHTSTHHHHHT--

Organism: NCBI:txid582672

Foldseek 3Di:
DQQLLLLLLLLLLLLCLLLVLQVCLDPPLPDPPDPDRACGSVLSLLLVLLQLLQVLLVVLLVDPDLVVLCLLVCLQAQLVQVVLLVVLVVCLVVVDQFPNPNDDDPVLSVCSNVLHFDDDPLDTDQRSLNLSVSVSLVVVLSVQLSVLCVPDSVCSLVSSLVVLVVLLVVLVPDDDSVSVSSNDLSNCSSNLSNVLNVVLVVDADDLVVLVVLLVLLVVLCSLVRVVPDPPSSNSSSVSSSSNVSSSSNCVVVVNRDRPDPSSLSSLLSSLLSRCLSVLLVVLSVVLVVVVLSVDPVSSVVSSVSSSVVSSVVSSVCSVPPSVVSSVVSSVPDCVVVVVVVD

Solvent-accessible surface area (backbone atoms only — not comparable to full-atom values): 17838 Å² total; per-residue (Å²): 134,69,40,32,59,21,28,50,37,27,49,22,31,52,28,34,52,51,18,51,44,53,48,44,39,38,72,69,53,35,64,80,77,52,95,68,92,66,56,60,33,51,55,19,56,41,39,51,34,16,49,45,21,24,50,49,53,61,48,54,78,71,50,93,46,64,66,61,51,52,51,60,51,46,34,64,51,49,62,57,50,49,52,51,31,50,50,45,49,52,42,31,77,73,68,43,75,54,96,84,46,66,82,84,53,75,65,52,51,52,25,42,77,69,47,45,92,40,72,58,96,84,38,79,52,68,28,72,40,55,76,45,57,62,48,24,56,51,52,50,52,50,48,49,47,52,56,32,48,73,78,40,66,92,45,22,71,57,52,43,39,51,52,50,51,50,35,34,57,42,35,79,76,45,95,42,70,67,42,42,60,67,16,36,68,70,56,50,15,30,43,44,10,40,50,44,58,64,40,61,82,79,53,85,63,58,60,68,58,24,50,51,31,33,52,52,11,56,59,30,46,54,36,68,70,38,88,87,49,81,64,27,65,57,44,28,36,51,13,27,37,35,33,54,48,19,37,52,38,24,42,76,66,71,52,74,50,24,68,72,70,41,28,53,40,19,74,16,19,65,38,29,58,69,45,30,65,61,41,42,53,53,50,50,52,49,27,57,77,72,55,25,40,81,40,74,68,34,40,51,52,45,49,52,47,36,52,54,49,21,55,50,50,11,45,49,43,25,68,67,46,48,54,49,50,32,49,56,52,51,68,76,37,74,71,60,62,53,68,75,72,110

Mean predicted aligned error: 5.29 Å

Nearest PDB structures (foldseek):
  8qae-assembly1_A  TM=2.424E-01  e=7.691E+00  synthetic construct
  6gy7-assembly3_C  TM=1.373E-01  e=2.701E+00  Xenorhabdus nematophila ATCC 19061
  9g11-assembly1_A  TM=1.761E-01  e=8.766E+00  Arabidopsis thaliana

Radius of gyration: 20.49 Å; Cα contacts (8 Å, |Δi|>4): 449; chains: 1; bounding box: 62×48×55 Å

pLDDT: mean 90.69, std 11.01, range [33.19, 98.69]

InterPro domains:
  IPR002656 Acyltransferase 3 domain [PF01757] (3-317)
  IPR050879 Acyltransferase 3 [PTHR23028] (3-333)

=== Feature glossary ===
The features interleaved in this record are:

— What the protein is —

Sequence gives the chain of amino acids in standard one-letter code (A=alanine, C=cysteine, …, Y=tyrosine), read N→C. It is the only feature that is directly encoded by the gene; all structural features are derived from the folded form of this sequence.

Database cross-references. InterPro integrates a dozen domain/family signature databases into unified entries with residue-range hits. GO terms attach function/process/location labels with evidence codes. CATH codes position the fold in a four-level structural taxonomy. Organism is the NCBI-taxonomy species name.

— Where its atoms are —

Atomic coordinates in PDBx/mmCIF format — the same representation the Protein Data Bank distributes. Each line of the _atom_site loop places one backbone atom in Cartesian space (units: ångströms, origin: arbitrary).

The six renders are orthographic views along the three Cartesian axes in both directions. Representation (cartoon, sticks, or surface) and color scheme (sequence-rainbow or by-chain) vary across proteins so the training set covers all the common visualization conventions.

— Local backbone conformation —

Eight-state secondary structure (DSSP): H is the canonical α-helix, G the tighter 3₁₀-helix, I the wider π-helix; E/B are β-structure, T and S are turns and bends, and '-' is everything else. DSSP derives these from the pattern of main-chain N–H···O=C hydrogen bonds, not from the sequence.

P-SEA three-state annotation labels each residue as helix, strand, or coil based purely on the geometry of the Cα trace. It serves as a fallback when the full backbone (and thus DSSP) is unavailable.

The φ/ψ torsion pair specifies the backbone conformation at each residue. φ rotates about the N–Cα bond, ψ about the Cα–C bond. Steric clashes forbid most of the (φ, ψ) plane — the allowed regions (α-helix basin, β-sheet basin, left-handed helix) are the Ramachandran-allowed regions.

— Global shape and packing —

The geometric summary reports three shape descriptors. Rg (radius of gyration) measures how spread out the Cα atoms are about their centre of mass; compact globular proteins have small Rg, elongated or unfolded ones large. Cα contacts (<8 Å, |i−j|>4) count long-range residue pairs in spatial proximity — high for tightly packed folds, near zero for rods or random coil. The bounding-box extents give the protein's footprint along x, y, z in Å.

Solvent-accessible surface area (SASA) is the area in Å² traced out by the centre of a 1.4 Å probe sphere (a water molecule) rolled over the protein's van der Waals surface (Shrake–Rupley / Lee–Richards construction). Buried residues have near-zero SASA; fully exposed residues can exceed 200 Å². The total SASA scales roughly with the number of surface residues.

The contact map is a binary N×N matrix image: pixel (i, j) is dark where Cα_i and Cα_j are within 8 Å and |i−j|>4. Because the |i−j|>4 filter removes local helical contacts, off-diagonal stripes parallel to the main diagonal indicate parallel β-sheets; stripes perpendicular to it indicate antiparallel β-sheets. The Ramachandran plot scatters every residue's (φ, ψ) pair against the sterically allowed regions. The PAE heatmap renders the predicted-aligned-error matrix.

— Structural neighborhood —

3Di is Foldseek's structural alphabet. Each residue is assigned one of twenty discrete states based on how its Cα sits relative to its spatial (not sequential) neighbors. Aligning 3Di strings finds structural homologs roughly as well as full 3D superposition, but orders of magnitude faster.

Nearest PDB neighbors are the top structural matches found by Foldseek when searching this structure against the entire Protein Data Bank. Each hit reports a TM-score (0 to 1; >0.5 almost always implies the same fold) and an E-value. These are *structural* homologs — they may share no detectable sequence similarity.

— Confidence and disorder —

For AlphaFold models, the B-factor field carries pLDDT — the model's own estimate of local accuracy on a 0–100 scale. Regions with pLDDT<50 should be treated as essentially unmodeled; they often correspond to intrinsically disordered segments.

Crystallographic B-factors measure how much each atom's electron density is smeared out, in Å². They rise in mobile loops and surface residues and fall in the buried interior. In AlphaFold models this column is repurposed to hold pLDDT instead.

Predicted aligned error is AlphaFold's pairwise confidence. Unlike pLDDT (per-residue), PAE is per-residue-pair and captures whether two parts of the structure are correctly placed relative to each other. Units are ångströms of expected positional error.